Protein AF-A0A353SYW2-F1 (afdb_monomer_lite)

Radius of gyration: 18.22 Å; chains: 1; bounding box: 45×46×51 Å

Secondary structure (DSSP, 8-state):
--HHHHHHHTTSHHHHHHHHHS-PPPHHHHHHHHHHHHHHHHT---EEEEE--TTSSHHHHHHHHHHHHHHHTTTS-EEEEEEESSHHHHHHHHHHHHHHHHH-TTTTTTEEEETTEEEETTEEEEEEETT---TT-PPP-SSEEEE-SGGGS-HHHHHHHHGGGGG-TT-EEEEEE----TTSHHHHHHHHHHHHHHHH----EEE--HHHHHHH-HHHHHHHHHHHHHH-TT-HHHHHHHH-----HHHHTT-

Foldseek 3Di:
DDPVVVVVLLVDLQSQCCQFQVDGDDPLLRVVLVLLVVLLVVLQLAEFEEAAFPPLCNLVSVLSSLLSLQLVCLVDQAEEEEEEQAPVRLVVSQVSNLVSQCNTPSRNVAWDDDDQWIHRRNYIYGYHYQVDDPPDDDDDHGREYEYEQQQNHQPVSCCVRCVVCVVRSSYYYYYYHWAEACNTRSNVVQVVQVVVCVVPVRHRYSHDFLVRSCVRDVVSVVVLVVVCVVQNCPQNCNCGRGGSHHDHPVSRVVD

pLDDT: mean 91.85, std 10.99, range [45.41, 98.75]

Structure (mmCIF, N/CA/C/O backbone):
data_AF-A0A353SYW2-F1
#
_entry.id   AF-A0A353SYW2-F1
#
loop_
_atom_site.group_PDB
_atom_site.id
_atom_site.type_symbol
_atom_site.label_atom_id
_atom_site.label_alt_id
_atom_site.label_comp_id
_atom_site.label_asym_id
_atom_site.label_entity_id
_atom_site.label_seq_id
_atom_site.pdbx_PDB_ins_code
_atom_site.Cartn_x
_atom_site.Cartn_y
_atom_site.Cartn_z
_atom_site.occupancy
_atom_site.B_iso_or_equiv
_atom_site.auth_seq_id
_atom_site.auth_comp_id
_atom_site.auth_asym_id
_atom_site.auth_atom_id
_atom_site.pdbx_PDB_model_num
ATOM 1 N N . MET A 1 1 ? 23.670 -22.951 -5.898 1.00 48.31 1 MET A N 1
ATOM 2 C CA . MET A 1 1 ? 22.222 -22.762 -5.692 1.00 48.31 1 MET A CA 1
ATOM 3 C C . MET A 1 1 ? 21.638 -22.626 -7.083 1.00 48.31 1 MET A C 1
ATOM 5 O O . MET A 1 1 ? 21.974 -21.664 -7.758 1.00 48.31 1 MET A O 1
ATOM 9 N N . ASP A 1 2 ? 20.966 -23.668 -7.566 1.00 45.41 2 ASP A N 1
ATOM 10 C CA . ASP A 1 2 ? 20.693 -23.861 -8.995 1.00 45.41 2 ASP A CA 1
ATOM 11 C C . ASP A 1 2 ? 19.782 -22.774 -9.583 1.00 45.41 2 ASP A C 1
ATOM 13 O O . ASP A 1 2 ? 18.770 -22.412 -8.978 1.00 45.41 2 ASP A O 1
ATOM 17 N N . ASP A 1 3 ? 20.093 -22.318 -10.803 1.00 51.50 3 ASP A N 1
ATOM 18 C CA . ASP A 1 3 ? 19.303 -21.343 -11.580 1.00 51.50 3 ASP A CA 1
ATOM 19 C C . ASP A 1 3 ? 17.821 -21.743 -11.721 1.00 51.50 3 ASP A C 1
ATOM 21 O O . ASP A 1 3 ? 16.932 -20.894 -11.822 1.00 51.50 3 ASP A O 1
ATOM 25 N N . LEU A 1 4 ? 17.524 -23.046 -11.664 1.00 49.66 4 LEU A N 1
ATOM 26 C CA . LEU A 1 4 ? 16.159 -23.569 -11.690 1.00 49.66 4 LEU A CA 1
ATOM 27 C C . LEU A 1 4 ? 15.369 -23.239 -10.410 1.00 49.66 4 LEU A C 1
ATOM 29 O O . LEU A 1 4 ? 14.163 -22.999 -10.492 1.00 49.66 4 LEU A O 1
ATOM 33 N N . CYS A 1 5 ? 16.030 -23.209 -9.248 1.00 50.66 5 CYS A N 1
ATOM 34 C CA . CYS A 1 5 ? 15.416 -22.889 -7.956 1.00 50.66 5 CYS A CA 1
ATOM 35 C C . CYS A 1 5 ? 15.090 -21.389 -7.881 1.00 50.66 5 CYS A C 1
ATOM 37 O O . CYS A 1 5 ? 13.938 -21.018 -7.658 1.00 50.66 5 CYS A O 1
ATOM 39 N N . LEU A 1 6 ? 16.058 -20.546 -8.269 1.00 56.03 6 LEU A N 1
ATOM 40 C CA . LEU A 1 6 ? 15.887 -19.093 -8.415 1.00 56.03 6 LEU A CA 1
ATOM 41 C C . LEU A 1 6 ? 14.708 -18.740 -9.347 1.00 56.03 6 LEU A C 1
ATOM 43 O O . LEU A 1 6 ? 13.980 -17.777 -9.104 1.00 56.03 6 LEU A O 1
ATOM 47 N N . SER A 1 7 ? 14.472 -19.543 -10.396 1.00 62.66 7 SER A N 1
ATOM 48 C CA . SER A 1 7 ? 13.377 -19.329 -11.356 1.00 62.66 7 SER A CA 1
ATOM 49 C C . SER A 1 7 ? 11.970 -19.634 -10.821 1.00 62.66 7 SER A C 1
ATOM 51 O O . SER A 1 7 ? 10.993 -19.104 -11.359 1.00 62.66 7 SER A O 1
ATOM 53 N N . LYS A 1 8 ? 11.838 -20.488 -9.796 1.00 64.88 8 LYS A N 1
ATOM 54 C CA . LYS A 1 8 ? 10.546 -20.810 -9.168 1.00 64.88 8 LYS A CA 1
ATOM 55 C C . LYS A 1 8 ? 10.220 -19.825 -8.056 1.00 64.88 8 LYS A C 1
ATOM 57 O O . LYS A 1 8 ? 9.091 -19.344 -8.000 1.00 64.88 8 LYS A O 1
ATOM 62 N N . SER A 1 9 ? 11.203 -19.472 -7.239 1.00 68.19 9 SER A N 1
ATOM 63 C CA . SER A 1 9 ? 11.002 -18.608 -6.077 1.00 68.19 9 SER A CA 1
ATOM 64 C C . SER A 1 9 ? 10.634 -17.179 -6.458 1.00 68.19 9 SER A C 1
ATOM 66 O O . SER A 1 9 ? 9.709 -16.617 -5.875 1.00 68.19 9 SER A O 1
ATOM 68 N N . ILE A 1 10 ? 11.218 -16.649 -7.541 1.00 81.31 10 ILE A N 1
ATOM 69 C CA . ILE A 1 10 ? 10.832 -15.348 -8.113 1.00 81.31 10 ILE A CA 1
ATOM 70 C C . ILE A 1 10 ? 9.381 -15.315 -8.620 1.00 81.31 10 ILE A C 1
ATOM 72 O O . ILE A 1 10 ? 8.810 -14.243 -8.775 1.00 81.31 10 ILE A O 1
ATOM 76 N N . ARG A 1 11 ? 8.757 -16.468 -8.911 1.00 84.06 11 ARG A N 1
ATOM 77 C CA . ARG A 1 11 ? 7.368 -16.509 -9.402 1.00 84.06 11 ARG A CA 1
ATOM 78 C C . ARG A 1 11 ? 6.343 -16.381 -8.288 1.00 84.06 11 ARG A C 1
ATOM 80 O O . ARG A 1 11 ? 5.208 -16.032 -8.585 1.00 84.06 11 ARG A O 1
ATOM 87 N N . SER A 1 12 ? 6.720 -16.630 -7.039 1.00 92.88 12 SER A N 1
ATOM 88 C CA . SER A 1 12 ? 5.862 -16.382 -5.880 1.00 92.88 12 SER A CA 1
ATOM 89 C C . SER A 1 12 ? 6.260 -15.081 -5.198 1.00 92.88 12 SER A C 1
ATOM 91 O O . SER A 1 12 ? 7.447 -14.788 -5.081 1.00 92.88 12 SER A O 1
ATOM 93 N N . PHE A 1 13 ? 5.282 -14.320 -4.715 1.00 96.00 13 PHE A N 1
ATOM 94 C CA . PHE A 1 13 ? 5.562 -13.100 -3.962 1.00 96.00 13 PHE A CA 1
ATOM 95 C C . PHE A 1 13 ? 6.345 -13.384 -2.675 1.00 96.00 13 PHE A C 1
ATOM 97 O O . PHE A 1 13 ? 7.379 -12.769 -2.444 1.00 96.00 13 PHE A O 1
ATOM 104 N N . SER A 1 14 ? 5.914 -14.373 -1.887 1.00 95.06 14 SER A N 1
ATOM 105 C CA . SER A 1 14 ? 6.605 -14.777 -0.657 1.00 95.06 14 SER A CA 1
ATOM 106 C C . SER A 1 14 ? 8.042 -15.230 -0.922 1.00 95.06 14 SER A C 1
ATOM 108 O O . SER A 1 14 ? 8.957 -14.727 -0.282 1.00 95.06 14 SER A O 1
ATOM 110 N N . GLY A 1 15 ? 8.268 -16.096 -1.917 1.00 94.12 15 GLY A N 1
ATOM 111 C CA . GLY A 1 15 ? 9.616 -16.541 -2.288 1.00 94.12 15 GLY A CA 1
ATOM 112 C C . GLY A 1 15 ? 10.512 -15.403 -2.785 1.00 94.12 15 GLY A C 1
ATOM 113 O O . GLY A 1 15 ? 11.692 -15.363 -2.447 1.00 94.12 15 GLY A O 1
ATOM 114 N N . PHE A 1 16 ? 9.962 -14.434 -3.527 1.00 95.56 16 PHE A N 1
ATOM 115 C CA . PHE A 1 16 ? 10.708 -13.242 -3.938 1.00 95.56 16 PHE A CA 1
ATOM 116 C C . PHE A 1 16 ? 11.174 -12.399 -2.747 1.00 95.56 16 PHE A C 1
ATOM 118 O O . PHE A 1 16 ? 12.274 -11.851 -2.797 1.00 95.56 16 PHE A O 1
ATOM 125 N N . VAL A 1 17 ? 10.355 -12.272 -1.701 1.00 96.00 17 VAL A N 1
ATOM 126 C CA . VAL A 1 17 ? 10.701 -11.485 -0.510 1.00 96.00 17 VAL A CA 1
ATOM 127 C C . VAL A 1 17 ? 11.668 -12.258 0.391 1.00 96.00 17 VAL A C 1
ATOM 129 O O . VAL A 1 17 ? 12.740 -11.738 0.704 1.00 96.00 17 VAL A O 1
ATOM 132 N N . ALA A 1 18 ? 11.360 -13.519 0.701 1.00 94.81 18 ALA A N 1
ATOM 133 C CA . ALA A 1 18 ? 12.170 -14.372 1.570 1.00 94.81 18 ALA A CA 1
ATOM 134 C C . ALA A 1 18 ? 13.572 -14.618 1.005 1.00 94.81 18 ALA A C 1
ATOM 136 O O . ALA A 1 18 ? 14.569 -14.332 1.661 1.00 94.81 18 ALA A O 1
ATOM 137 N N . GLU A 1 19 ? 13.686 -15.073 -0.243 1.00 92.56 19 GLU A N 1
ATOM 138 C CA . GLU A 1 19 ? 14.999 -15.344 -0.843 1.00 92.56 19 GLU A CA 1
ATOM 139 C C . GLU A 1 19 ? 15.689 -14.079 -1.350 1.00 92.56 19 GLU A C 1
ATOM 141 O O . GLU A 1 19 ? 16.916 -14.012 -1.415 1.00 92.56 19 GLU A O 1
ATOM 146 N N . GLY A 1 20 ? 14.896 -13.079 -1.738 1.00 91.69 20 GLY A N 1
ATOM 147 C CA . GLY A 1 20 ? 15.398 -11.824 -2.270 1.00 91.69 20 GLY A CA 1
ATOM 148 C C . GLY A 1 20 ? 16.036 -10.961 -1.195 1.00 91.69 20 GLY A C 1
ATOM 149 O O . GLY A 1 20 ? 17.172 -10.522 -1.361 1.00 91.69 20 GLY A O 1
ATOM 150 N N . CYS A 1 21 ? 15.290 -10.719 -0.117 1.00 91.38 21 CYS A N 1
ATOM 151 C CA . CYS A 1 21 ? 15.629 -9.784 0.953 1.00 91.38 21 CYS A CA 1
ATOM 152 C C . CYS A 1 21 ? 15.997 -10.468 2.279 1.00 91.38 21 CYS A C 1
ATOM 154 O O . CYS A 1 21 ? 16.490 -9.782 3.170 1.00 91.38 21 CYS A O 1
ATOM 156 N N . GLY A 1 22 ? 15.772 -11.778 2.432 1.00 91.81 22 GLY A N 1
ATOM 157 C CA . GLY A 1 22 ? 16.002 -12.481 3.700 1.00 91.81 22 GLY A CA 1
ATOM 158 C C . GLY A 1 22 ? 14.954 -12.170 4.771 1.00 91.81 22 GLY A C 1
ATOM 159 O O . GLY A 1 22 ? 15.276 -12.211 5.955 1.00 91.81 22 GLY A O 1
ATOM 160 N N . VAL A 1 23 ? 13.736 -11.800 4.363 1.00 91.94 23 VAL A N 1
ATOM 161 C CA . VAL A 1 23 ? 12.639 -11.405 5.259 1.00 91.94 23 VAL A CA 1
ATOM 162 C C . VAL A 1 23 ? 11.412 -12.254 4.960 1.00 91.94 23 VAL A C 1
ATOM 164 O O . VAL A 1 23 ? 11.032 -12.388 3.800 1.00 91.94 23 VAL A O 1
ATOM 167 N N . ASP A 1 24 ? 10.760 -12.765 5.998 1.00 93.81 24 ASP A N 1
ATOM 168 C CA . ASP A 1 24 ? 9.450 -13.398 5.877 1.00 93.81 24 ASP A CA 1
ATOM 169 C C . ASP A 1 24 ? 8.354 -12.385 6.217 1.00 93.81 24 ASP A C 1
ATOM 171 O O . ASP A 1 24 ? 8.424 -11.682 7.227 1.00 93.81 24 ASP A O 1
ATOM 175 N N . LEU A 1 25 ? 7.352 -12.287 5.344 1.00 95.94 25 LEU A N 1
ATOM 176 C CA . LEU A 1 25 ? 6.160 -11.483 5.600 1.00 95.94 25 LEU A CA 1
ATOM 177 C C . LEU A 1 25 ? 5.169 -12.279 6.446 1.00 95.94 25 LEU A C 1
ATOM 179 O O . LEU A 1 25 ? 5.030 -13.488 6.267 1.00 95.94 25 LEU A O 1
ATOM 183 N N . TYR A 1 26 ? 4.443 -11.572 7.303 1.00 97.25 26 TYR A N 1
ATOM 184 C CA . TYR A 1 26 ? 3.363 -12.138 8.106 1.00 97.25 26 TYR A CA 1
ATOM 185 C C . TYR A 1 26 ? 2.171 -12.554 7.236 1.00 97.25 26 TYR A C 1
ATOM 187 O O . TYR A 1 26 ? 1.941 -11.990 6.158 1.00 97.25 26 TYR A O 1
ATOM 195 N N . ASP A 1 27 ? 1.359 -13.490 7.720 1.00 96.88 27 ASP A N 1
ATOM 196 C CA . ASP A 1 27 ? 0.191 -13.993 6.995 1.00 96.88 27 ASP A CA 1
ATOM 197 C C . ASP A 1 27 ? -0.807 -12.862 6.720 1.00 96.88 27 ASP A C 1
ATOM 199 O O . ASP A 1 27 ? -1.307 -12.723 5.596 1.00 96.88 27 ASP A O 1
ATOM 203 N N . TYR A 1 28 ? -1.016 -11.966 7.695 1.00 97.19 28 TYR A N 1
ATOM 204 C CA . TYR A 1 28 ? -1.855 -10.781 7.500 1.00 97.19 28 TYR A CA 1
ATOM 205 C C . TYR A 1 28 ? -1.341 -9.834 6.398 1.00 97.19 28 TYR A C 1
ATOM 207 O O . TYR A 1 28 ? -2.132 -9.071 5.844 1.00 97.19 28 TYR A O 1
ATOM 215 N N . GLN A 1 29 ? -0.045 -9.862 6.056 1.00 97.94 29 GLN A N 1
ATOM 216 C CA . GLN A 1 29 ? 0.520 -9.095 4.937 1.00 97.94 29 GLN A CA 1
ATOM 217 C C . GLN A 1 29 ? 0.399 -9.858 3.614 1.00 97.94 29 GLN A C 1
ATOM 219 O O . GLN A 1 29 ? 0.118 -9.259 2.575 1.00 97.94 29 GLN A O 1
ATOM 224 N N . LEU A 1 30 ? 0.600 -11.177 3.635 1.00 97.62 30 LEU A N 1
ATOM 225 C CA . LEU A 1 30 ? 0.560 -12.017 2.439 1.00 97.62 30 LEU A CA 1
ATOM 226 C C . LEU A 1 30 ? -0.842 -12.101 1.831 1.00 97.62 30 LEU A C 1
ATOM 228 O O . LEU A 1 30 ? -0.972 -12.029 0.607 1.00 97.62 30 LEU A O 1
ATOM 232 N N . LEU A 1 31 ? -1.882 -12.213 2.660 1.00 97.00 31 LEU A N 1
ATOM 233 C CA . LEU A 1 31 ? -3.275 -12.320 2.211 1.00 97.00 31 LEU A CA 1
ATOM 234 C C . LEU A 1 31 ? -3.707 -11.170 1.275 1.00 97.00 31 LEU A C 1
ATOM 236 O O . LEU A 1 31 ? -4.083 -11.448 0.130 1.00 97.00 31 LEU A O 1
ATOM 240 N N . PRO A 1 32 ? -3.623 -9.884 1.676 1.00 98.00 32 PRO A N 1
ATOM 241 C CA . PRO A 1 32 ? -3.955 -8.784 0.776 1.00 98.00 32 PRO A CA 1
ATOM 242 C C . PRO A 1 32 ? -3.018 -8.694 -0.428 1.00 98.00 32 PRO A C 1
ATOM 244 O O . PRO A 1 32 ? -3.470 -8.377 -1.529 1.00 98.00 32 PRO A O 1
ATOM 247 N N . ALA A 1 33 ? -1.725 -8.988 -0.253 1.00 98.25 33 ALA A N 1
ATOM 248 C CA . ALA A 1 33 ? -0.764 -8.950 -1.351 1.00 98.25 33 ALA A CA 1
ATOM 249 C C . ALA A 1 33 ? -1.169 -9.903 -2.480 1.00 98.25 33 ALA A C 1
ATOM 251 O O . ALA A 1 33 ? -1.177 -9.519 -3.648 1.00 98.25 33 ALA A O 1
ATOM 252 N N . GLN A 1 34 ? -1.557 -11.133 -2.134 1.00 97.81 34 GLN A N 1
ATOM 253 C CA . GLN A 1 34 ? -2.005 -12.137 -3.096 1.00 97.81 34 GLN A CA 1
ATOM 254 C C . GLN A 1 34 ? -3.267 -11.688 -3.840 1.00 97.81 34 GLN A C 1
ATOM 256 O O . GLN A 1 34 ? -3.315 -11.806 -5.065 1.00 97.81 34 GLN A O 1
ATOM 261 N N . ALA A 1 35 ? -4.249 -11.115 -3.137 1.00 98.25 35 ALA A N 1
ATOM 262 C CA . ALA A 1 35 ? -5.472 -10.601 -3.755 1.00 98.25 35 ALA A CA 1
ATOM 263 C C . ALA A 1 35 ? -5.186 -9.462 -4.754 1.00 98.25 35 ALA A C 1
ATOM 265 O O . ALA A 1 35 ? -5.684 -9.472 -5.885 1.00 98.25 35 ALA A O 1
ATOM 266 N N . VAL A 1 36 ? -4.318 -8.516 -4.378 1.00 98.62 36 VAL A N 1
ATOM 267 C CA . VAL A 1 36 ? -3.901 -7.411 -5.255 1.00 98.62 36 VAL A CA 1
ATOM 268 C C . VAL A 1 36 ? -3.147 -7.936 -6.476 1.00 98.62 36 VAL A C 1
ATOM 270 O O . VAL A 1 36 ? -3.460 -7.550 -7.605 1.00 98.62 36 VAL A O 1
ATOM 273 N N . LEU A 1 37 ? -2.176 -8.831 -6.276 1.00 98.31 37 LEU A N 1
ATOM 274 C CA . LEU A 1 37 ? -1.383 -9.419 -7.358 1.00 98.31 37 LEU A CA 1
ATOM 275 C C . LEU A 1 37 ? -2.249 -10.187 -8.352 1.00 98.31 37 LEU A C 1
ATOM 277 O O . LEU A 1 37 ? -2.043 -10.060 -9.559 1.00 98.31 37 LEU A O 1
ATOM 281 N N . GLU A 1 38 ? -3.233 -10.937 -7.865 1.00 97.75 38 GLU A N 1
ATOM 282 C CA . GLU A 1 38 ? -4.166 -11.664 -8.717 1.00 97.75 38 GLU A CA 1
ATOM 283 C C . GLU A 1 38 ? -5.017 -10.705 -9.560 1.00 97.75 38 GLU A C 1
ATOM 285 O O . GLU A 1 38 ? -5.095 -10.864 -10.781 1.00 97.75 38 GLU A O 1
ATOM 290 N N . SER A 1 39 ? -5.554 -9.638 -8.957 1.00 98.38 39 SER A N 1
ATOM 291 C CA . SER A 1 39 ? -6.295 -8.603 -9.692 1.00 98.38 39 SER A CA 1
ATOM 292 C C . SER A 1 39 ? -5.437 -7.898 -10.737 1.00 98.38 39 SER A C 1
ATOM 294 O O . SER A 1 39 ? -5.901 -7.655 -11.853 1.00 98.38 39 SER A O 1
ATOM 296 N N . VAL A 1 40 ? -4.174 -7.590 -10.420 1.00 97.62 40 VAL A N 1
ATOM 297 C CA . VAL A 1 40 ? -3.220 -7.018 -11.385 1.00 97.62 40 VAL A CA 1
ATOM 298 C C . VAL A 1 40 ? -2.955 -7.997 -12.532 1.00 97.62 40 VAL A C 1
ATOM 300 O O . VAL A 1 40 ? -3.028 -7.612 -13.701 1.00 97.62 40 VAL A O 1
ATOM 303 N N . ARG A 1 41 ? -2.692 -9.271 -12.221 1.00 95.75 41 ARG A N 1
ATOM 304 C CA . ARG A 1 41 ? -2.395 -10.322 -13.205 1.00 95.75 41 ARG A CA 1
ATOM 305 C C . ARG A 1 41 ? -3.565 -10.568 -14.155 1.00 95.75 41 ARG A C 1
ATOM 307 O O . ARG A 1 41 ? -3.351 -10.740 -15.355 1.00 95.75 41 ARG A O 1
ATOM 314 N N . LEU A 1 42 ? -4.785 -10.585 -13.623 1.00 96.69 42 LEU A N 1
ATOM 315 C CA . LEU A 1 42 ? -6.017 -10.811 -14.377 1.00 96.69 42 LEU A CA 1
ATOM 316 C C . LEU A 1 42 ? -6.607 -9.526 -14.982 1.00 96.69 42 LEU A C 1
ATOM 318 O O . LEU A 1 42 ? -7.527 -9.599 -15.797 1.00 96.69 42 LEU A O 1
ATOM 322 N N . GLY A 1 43 ? -6.081 -8.351 -14.624 1.00 96.19 43 GLY A N 1
ATOM 323 C CA . GLY A 1 43 ? -6.580 -7.056 -15.085 1.00 96.19 43 GLY A CA 1
ATOM 324 C C . GLY A 1 43 ? -8.027 -6.792 -14.664 1.00 96.19 43 GLY A C 1
ATOM 325 O O . GLY A 1 43 ? -8.807 -6.286 -15.474 1.00 96.19 43 GLY A O 1
ATOM 326 N N . GLN A 1 44 ? -8.389 -7.173 -13.435 1.00 96.56 44 GLN A N 1
ATOM 327 C CA . GLN A 1 44 ? -9.763 -7.086 -12.922 1.00 96.56 44 GLN A CA 1
ATOM 328 C C . GLN A 1 44 ? -10.175 -5.658 -12.552 1.00 96.56 44 GLN A C 1
ATOM 330 O O . GLN A 1 44 ? -11.365 -5.365 -12.520 1.00 96.56 44 GLN A O 1
ATOM 335 N N . GLY A 1 45 ? -9.212 -4.768 -12.289 1.00 96.62 45 GLY A N 1
ATOM 336 C CA . GLY A 1 45 ? -9.499 -3.373 -11.952 1.00 96.62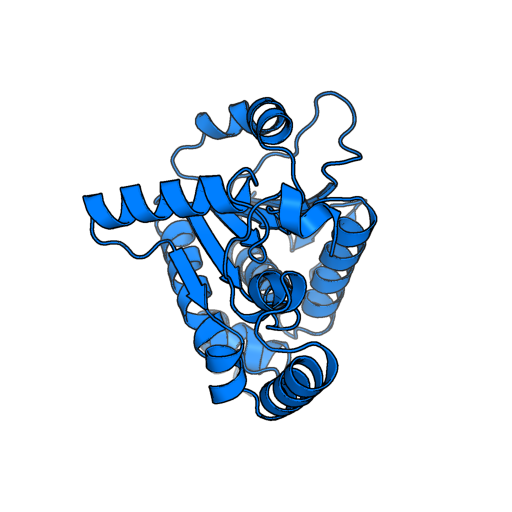 45 GLY A CA 1
ATOM 337 C C . GLY A 1 45 ? -10.191 -3.170 -10.605 1.00 96.62 45 GLY A C 1
ATOM 338 O O . GLY A 1 45 ? -10.887 -2.171 -10.424 1.00 96.62 45 GLY A O 1
ATOM 339 N N . LEU A 1 46 ? -10.020 -4.117 -9.677 1.00 97.81 46 LEU A N 1
ATOM 340 C CA . LEU A 1 46 ? -10.615 -4.049 -8.346 1.00 97.81 46 LEU A CA 1
ATOM 341 C C . LEU A 1 46 ? -9.935 -2.977 -7.489 1.00 97.81 46 LEU A C 1
ATOM 343 O O . LEU A 1 46 ? -8.750 -2.679 -7.659 1.00 97.81 46 LEU A O 1
ATOM 347 N N . THR A 1 47 ? -10.691 -2.430 -6.542 1.00 98.19 47 THR A N 1
ATOM 348 C CA . THR A 1 47 ? -10.171 -1.554 -5.490 1.00 98.19 47 THR A CA 1
ATOM 349 C C . THR A 1 47 ? -10.093 -2.342 -4.190 1.00 98.19 47 THR A C 1
ATOM 351 O O . THR A 1 47 ? -11.107 -2.848 -3.717 1.00 98.19 47 THR A O 1
ATOM 354 N N . PHE A 1 48 ? -8.895 -2.429 -3.622 1.00 98.75 48 PHE A N 1
ATOM 355 C CA . PHE A 1 48 ? -8.624 -3.044 -2.327 1.00 98.75 48 PHE A CA 1
ATOM 356 C C . PHE A 1 48 ? -8.340 -1.974 -1.278 1.00 98.75 48 PHE A C 1
ATOM 358 O O . PHE A 1 48 ? -7.794 -0.916 -1.601 1.00 98.75 48 PHE A O 1
ATOM 365 N N . VAL A 1 49 ? -8.672 -2.265 -0.023 1.00 98.75 49 VAL A N 1
ATOM 366 C CA . VAL A 1 49 ? -8.452 -1.370 1.113 1.00 98.75 49 VAL A CA 1
ATOM 367 C C . VAL A 1 49 ? -7.726 -2.107 2.230 1.00 98.75 49 VAL A C 1
ATOM 369 O O . VAL A 1 49 ? -8.234 -3.107 2.737 1.00 98.75 49 VAL A O 1
ATOM 372 N N . LEU A 1 50 ? -6.563 -1.595 2.637 1.00 98.50 50 LEU A N 1
ATOM 373 C CA . LEU A 1 50 ? -5.835 -2.040 3.824 1.00 98.50 50 LEU A CA 1
ATOM 374 C C . LEU A 1 50 ? -6.051 -1.028 4.945 1.00 98.50 50 LEU A C 1
ATOM 376 O O . LEU A 1 50 ? -5.492 0.070 4.916 1.00 98.50 50 LEU A O 1
ATOM 380 N N . ASN A 1 51 ? -6.852 -1.411 5.936 1.00 98.06 51 ASN A N 1
ATOM 381 C CA . ASN A 1 51 ? -6.995 -0.661 7.179 1.00 98.06 51 ASN A CA 1
ATOM 382 C C . ASN A 1 51 ? -6.190 -1.366 8.271 1.00 98.06 51 ASN A C 1
ATOM 384 O O . ASN A 1 51 ? -6.674 -2.296 8.925 1.00 98.06 51 ASN A O 1
ATOM 388 N N . PHE A 1 52 ? -4.918 -0.992 8.356 1.00 98.00 52 PHE A N 1
ATOM 389 C CA . PHE A 1 52 ? -3.922 -1.636 9.200 1.00 98.00 52 PHE A CA 1
ATOM 390 C C . PHE A 1 52 ? -3.488 -0.666 10.303 1.00 98.00 52 PHE A C 1
ATOM 392 O O . PHE A 1 52 ? -3.353 0.534 10.042 1.00 98.00 52 PHE A O 1
ATOM 399 N N . PRO A 1 53 ? -3.205 -1.154 11.521 1.00 97.00 53 PRO A N 1
ATOM 400 C CA . PRO A 1 53 ? -2.738 -0.293 12.592 1.00 97.00 53 PRO A CA 1
ATOM 401 C C . PRO A 1 53 ? -1.327 0.227 12.303 1.00 97.00 53 PRO A C 1
ATOM 403 O O . PRO A 1 53 ? -0.575 -0.340 11.498 1.00 97.00 53 PRO A O 1
ATOM 406 N N . ARG A 1 54 ? -0.934 1.304 12.982 1.00 94.62 54 ARG A N 1
ATOM 407 C CA . ARG A 1 54 ? 0.430 1.837 12.886 1.00 94.62 54 ARG A CA 1
ATOM 408 C C . ARG A 1 54 ? 1.451 0.789 13.324 1.00 94.62 54 ARG A C 1
ATOM 410 O O . ARG A 1 54 ? 1.179 -0.042 14.188 1.00 94.62 54 ARG A O 1
ATOM 417 N N . GLN A 1 55 ? 2.639 0.848 12.719 1.00 93.56 55 GLN A N 1
ATOM 418 C CA . GLN A 1 55 ? 3.756 -0.072 12.984 1.00 93.56 55 GLN A CA 1
ATOM 419 C C . GLN A 1 55 ? 3.462 -1.557 12.662 1.00 93.56 55 GLN A C 1
ATOM 421 O O . GLN A 1 55 ? 4.190 -2.441 13.092 1.00 93.56 55 GLN A O 1
ATOM 426 N N . SER A 1 56 ? 2.430 -1.844 11.861 1.00 95.94 56 SER A N 1
ATOM 427 C CA . SER A 1 56 ? 2.086 -3.199 11.387 1.00 95.94 56 SER A CA 1
ATOM 428 C C . SER A 1 56 ? 2.920 -3.690 10.197 1.00 95.94 56 SER A C 1
ATOM 430 O O . SER A 1 56 ? 2.675 -4.771 9.671 1.00 95.94 56 SER A O 1
ATOM 432 N N . GLY A 1 57 ? 3.858 -2.887 9.689 1.00 95.25 57 GLY A N 1
ATOM 433 C CA . GLY A 1 57 ? 4.599 -3.221 8.467 1.00 95.25 57 GLY A CA 1
ATOM 434 C C . GLY A 1 57 ? 3.795 -3.064 7.166 1.00 95.25 57 GLY A C 1
ATOM 435 O O . GLY A 1 57 ? 4.208 -3.597 6.141 1.00 95.25 57 GLY A O 1
ATOM 436 N N . LYS A 1 58 ? 2.667 -2.333 7.170 1.00 96.38 58 LYS A N 1
ATOM 437 C CA . LYS A 1 58 ? 1.891 -1.967 5.960 1.00 96.38 58 LYS A CA 1
ATOM 438 C C . LYS A 1 58 ? 2.786 -1.407 4.847 1.00 96.38 58 LYS A C 1
ATOM 440 O O . LYS A 1 58 ? 2.759 -1.865 3.713 1.00 96.38 58 LYS A O 1
ATOM 445 N N . ASP A 1 59 ? 3.613 -0.442 5.206 1.00 96.06 59 ASP A N 1
ATOM 446 C CA . ASP A 1 59 ? 4.532 0.237 4.302 1.00 96.06 59 ASP A CA 1
ATOM 447 C C . ASP A 1 59 ? 5.643 -0.674 3.748 1.00 96.06 59 ASP A C 1
ATOM 449 O O . ASP A 1 59 ? 6.066 -0.530 2.603 1.00 96.06 59 ASP A O 1
ATOM 453 N N . GLU A 1 60 ? 6.113 -1.620 4.562 1.00 96.69 60 GLU A N 1
ATOM 454 C CA . GLU A 1 60 ? 7.104 -2.617 4.146 1.00 96.69 60 GLU A CA 1
ATOM 455 C C . GLU A 1 60 ? 6.498 -3.577 3.117 1.00 96.69 60 GLU A C 1
ATOM 457 O O . GLU A 1 60 ? 7.103 -3.870 2.084 1.00 96.69 60 GLU A O 1
ATOM 462 N N . LEU A 1 61 ? 5.250 -3.993 3.354 1.00 98.00 61 LEU A N 1
ATOM 463 C CA . LEU A 1 61 ? 4.468 -4.755 2.390 1.00 98.00 61 LEU A CA 1
ATOM 464 C C . LEU A 1 61 ? 4.326 -3.996 1.058 1.00 98.00 61 LEU A C 1
ATOM 466 O O . LEU A 1 61 ? 4.521 -4.604 0.005 1.00 98.00 61 LEU A O 1
ATOM 470 N N . LEU A 1 62 ? 4.020 -2.692 1.082 1.00 98.31 62 LEU A N 1
ATOM 471 C CA . LEU A 1 62 ? 3.902 -1.881 -0.138 1.00 98.31 62 LEU A CA 1
ATOM 472 C C . LEU A 1 62 ? 5.210 -1.862 -0.938 1.00 98.31 62 LEU A C 1
ATOM 474 O O . LEU A 1 62 ? 5.190 -2.179 -2.129 1.00 98.31 62 LEU A O 1
ATOM 478 N N . ALA A 1 63 ? 6.343 -1.602 -0.279 1.00 98.19 63 ALA A N 1
ATOM 479 C CA . ALA A 1 63 ? 7.650 -1.575 -0.932 1.00 98.19 63 ALA A CA 1
ATOM 480 C C . ALA A 1 63 ? 8.004 -2.925 -1.583 1.00 98.19 63 ALA A C 1
ATOM 482 O O . ALA A 1 63 ? 8.466 -2.972 -2.728 1.00 98.19 63 ALA A O 1
ATOM 483 N N . HIS A 1 64 ? 7.738 -4.041 -0.898 1.00 98.25 64 HIS A N 1
ATOM 484 C CA . HIS A 1 64 ? 7.941 -5.373 -1.470 1.00 98.25 64 HIS A CA 1
ATOM 485 C C . HIS A 1 64 ? 6.995 -5.667 -2.635 1.00 98.25 64 HIS A C 1
ATOM 487 O O . HIS A 1 64 ? 7.433 -6.206 -3.654 1.00 98.25 64 HIS A O 1
ATOM 493 N N . LEU A 1 65 ? 5.716 -5.305 -2.512 1.00 98.50 65 LEU A N 1
ATOM 494 C CA . LEU A 1 65 ? 4.714 -5.494 -3.559 1.00 98.50 65 LEU A CA 1
ATOM 495 C C . LEU A 1 65 ? 5.094 -4.732 -4.835 1.00 98.50 65 LEU A C 1
ATOM 497 O O . LEU A 1 65 ? 5.039 -5.291 -5.934 1.00 98.50 65 LEU A O 1
ATOM 501 N N . GLN A 1 66 ? 5.535 -3.482 -4.689 1.00 98.56 66 GLN A N 1
ATOM 502 C CA . GLN A 1 66 ? 6.045 -2.662 -5.784 1.00 98.56 66 GLN A CA 1
ATOM 503 C C . GLN A 1 66 ? 7.285 -3.295 -6.416 1.00 98.56 66 GLN A C 1
ATOM 505 O O . GLN A 1 66 ? 7.295 -3.522 -7.625 1.00 98.56 66 GLN A O 1
ATOM 510 N N . ALA A 1 67 ? 8.300 -3.644 -5.618 1.00 98.06 67 ALA A N 1
ATOM 511 C CA . ALA A 1 67 ? 9.527 -4.270 -6.110 1.00 98.06 67 ALA A CA 1
ATOM 512 C C . ALA A 1 67 ? 9.246 -5.561 -6.896 1.00 98.06 67 ALA A C 1
ATOM 514 O O . ALA A 1 67 ? 9.802 -5.770 -7.979 1.00 98.06 67 ALA A O 1
ATOM 515 N N . TYR A 1 68 ? 8.338 -6.397 -6.388 1.00 98.06 68 TYR A N 1
ATOM 516 C CA . TYR A 1 68 ? 7.916 -7.626 -7.049 1.00 98.06 68 TYR A CA 1
ATOM 517 C C . TYR A 1 68 ? 7.218 -7.344 -8.383 1.00 98.06 68 TYR A C 1
ATOM 519 O O . TYR A 1 68 ? 7.629 -7.867 -9.418 1.00 98.06 68 TYR A O 1
ATOM 527 N N . LEU A 1 69 ? 6.202 -6.477 -8.397 1.00 97.88 69 LEU A N 1
ATOM 528 C CA . LEU A 1 69 ? 5.477 -6.121 -9.620 1.00 97.88 69 LEU A CA 1
ATOM 529 C C . LEU A 1 69 ? 6.393 -5.502 -10.678 1.00 97.88 69 LEU A C 1
ATOM 531 O O . LEU A 1 69 ? 6.287 -5.857 -11.856 1.00 97.88 69 LEU A O 1
ATOM 535 N N . MET A 1 70 ? 7.312 -4.628 -10.257 1.00 97.56 70 MET A N 1
ATOM 536 C CA . MET A 1 70 ? 8.324 -4.038 -11.130 1.00 97.56 70 MET A CA 1
ATOM 537 C C . MET A 1 70 ? 9.209 -5.110 -11.743 1.00 97.56 70 MET A C 1
ATOM 539 O O . MET A 1 70 ? 9.408 -5.120 -12.956 1.00 97.56 70 MET A O 1
ATOM 543 N N . ARG A 1 71 ? 9.699 -6.050 -10.929 1.00 96.00 71 ARG A N 1
ATOM 544 C CA . ARG A 1 71 ? 10.545 -7.140 -11.408 1.00 96.00 71 ARG A CA 1
ATOM 545 C C . ARG A 1 71 ? 9.807 -8.075 -12.366 1.00 96.00 71 ARG A C 1
ATOM 547 O O . ARG A 1 71 ? 10.407 -8.522 -13.338 1.00 96.00 71 ARG A O 1
ATOM 554 N N . MET A 1 72 ? 8.535 -8.366 -12.105 1.00 95.31 72 MET A N 1
ATOM 555 C CA . MET A 1 72 ? 7.721 -9.278 -12.917 1.00 95.31 72 MET A CA 1
ATOM 556 C C . MET A 1 72 ? 7.171 -8.639 -14.199 1.00 95.31 72 MET A C 1
ATOM 558 O O . MET A 1 72 ? 6.728 -9.360 -15.092 1.00 95.31 72 MET A O 1
ATOM 562 N N . SER A 1 73 ? 7.202 -7.307 -14.297 1.00 94.94 73 SER A N 1
ATOM 563 C CA . SER A 1 73 ? 6.664 -6.542 -15.432 1.00 94.94 73 SER A CA 1
ATOM 564 C C . SER A 1 73 ? 7.727 -5.731 -16.179 1.00 94.94 73 SER A C 1
ATOM 566 O O . SER A 1 73 ? 7.379 -4.880 -16.997 1.00 94.94 73 SER A O 1
ATOM 568 N N . ASN A 1 74 ? 9.014 -5.960 -15.899 1.00 93.81 74 ASN A N 1
ATOM 569 C CA . ASN A 1 74 ? 10.133 -5.149 -16.391 1.00 93.81 74 ASN A CA 1
ATOM 570 C C . ASN A 1 74 ? 10.322 -5.195 -17.923 1.00 93.81 74 ASN A C 1
ATOM 572 O O . ASN A 1 74 ? 10.957 -4.312 -18.499 1.00 93.81 74 ASN A O 1
ATOM 576 N N . ASP A 1 75 ? 9.752 -6.190 -18.604 1.00 93.50 75 ASP A N 1
ATOM 577 C CA . ASP A 1 75 ? 9.788 -6.351 -20.061 1.00 93.50 75 ASP A CA 1
ATOM 578 C C . ASP A 1 75 ? 8.776 -5.459 -20.811 1.00 93.50 75 ASP A C 1
ATOM 580 O O . ASP A 1 75 ? 8.891 -5.268 -22.033 1.00 93.50 75 ASP A O 1
ATOM 584 N N . LYS A 1 76 ? 7.810 -4.877 -20.087 1.00 92.62 76 LYS A N 1
ATOM 585 C CA . LYS A 1 76 ? 6.693 -4.079 -20.613 1.00 92.62 76 LYS A CA 1
ATOM 586 C C . LYS A 1 76 ? 6.729 -2.661 -20.059 1.00 92.62 76 LYS A C 1
ATOM 588 O O . LYS A 1 76 ? 7.116 -2.440 -18.919 1.00 92.62 76 LYS A O 1
ATOM 593 N N . ASP A 1 77 ? 6.266 -1.703 -20.859 1.00 94.50 77 ASP A N 1
ATOM 594 C CA . ASP A 1 77 ? 6.066 -0.332 -20.385 1.00 94.50 77 ASP A CA 1
ATOM 595 C C . ASP A 1 77 ? 4.857 -0.300 -19.442 1.00 94.50 77 ASP A C 1
ATOM 597 O O . ASP A 1 77 ? 3.698 -0.328 -19.870 1.00 94.50 77 ASP A O 1
ATOM 601 N N . ARG A 1 78 ? 5.145 -0.388 -18.144 1.00 95.38 78 ARG A N 1
ATOM 602 C CA . ARG A 1 78 ? 4.166 -0.494 -17.063 1.00 95.38 78 ARG A CA 1
ATOM 603 C C . ARG A 1 78 ? 4.512 0.497 -15.973 1.00 95.38 78 ARG A C 1
ATOM 605 O O . ARG A 1 78 ? 5.678 0.748 -15.685 1.00 95.38 78 ARG A O 1
ATOM 612 N N . THR A 1 79 ? 3.478 1.054 -15.368 1.00 95.94 79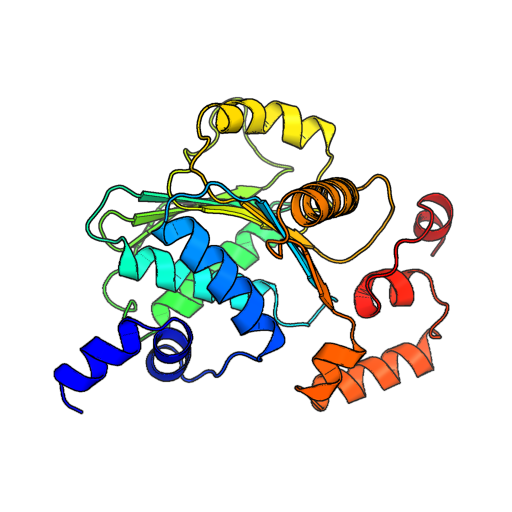 THR A N 1
ATOM 613 C CA . THR A 1 79 ? 3.610 2.129 -14.394 1.00 95.94 79 THR A CA 1
ATOM 614 C C . THR A 1 79 ? 2.770 1.843 -13.162 1.00 95.94 79 THR A C 1
ATOM 616 O O . THR A 1 79 ? 1.570 1.556 -13.257 1.00 95.94 79 THR A O 1
ATOM 619 N N . ILE A 1 80 ? 3.424 1.922 -12.012 1.00 98.00 80 ILE A N 1
ATOM 620 C CA . ILE A 1 80 ? 2.811 2.001 -10.696 1.00 98.00 80 ILE A CA 1
ATOM 621 C C . ILE A 1 80 ? 2.827 3.472 -10.288 1.00 98.00 80 ILE A C 1
ATOM 623 O O . ILE A 1 80 ? 3.833 4.159 -10.468 1.00 98.00 80 ILE A O 1
ATOM 627 N N . LEU A 1 81 ? 1.711 3.954 -9.760 1.00 96.44 81 LEU A N 1
ATOM 628 C CA . LEU A 1 81 ? 1.619 5.278 -9.160 1.00 96.44 81 LEU A CA 1
ATOM 629 C C . LEU A 1 81 ? 1.326 5.109 -7.678 1.00 96.44 81 LEU A C 1
ATOM 631 O O . LEU A 1 81 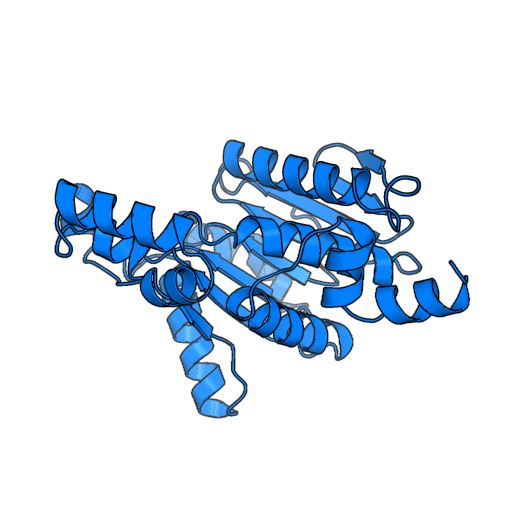? 0.385 4.396 -7.341 1.00 96.44 81 LEU A O 1
ATOM 635 N N . GLU A 1 82 ? 2.089 5.771 -6.819 1.00 96.88 82 GLU A N 1
ATOM 636 C CA . GLU A 1 82 ? 1.791 5.866 -5.395 1.00 96.88 82 GLU A CA 1
ATOM 637 C C . GLU A 1 82 ? 1.610 7.321 -4.977 1.00 96.88 82 GLU A C 1
ATOM 639 O O . GLU A 1 82 ? 2.471 8.161 -5.226 1.00 96.88 82 GLU A O 1
ATOM 644 N N . VAL A 1 83 ? 0.491 7.607 -4.321 1.00 95.44 83 VAL A N 1
ATOM 645 C CA . VAL A 1 83 ? 0.209 8.909 -3.720 1.00 95.44 83 VAL A CA 1
ATOM 646 C C . VAL A 1 83 ? 0.360 8.785 -2.216 1.00 95.44 83 VAL A C 1
ATOM 648 O O . VAL A 1 83 ? -0.237 7.897 -1.613 1.00 95.44 83 VAL A O 1
ATOM 651 N N . ASN A 1 84 ? 1.142 9.680 -1.627 1.00 94.75 84 ASN A N 1
ATOM 652 C CA . ASN A 1 84 ? 1.351 9.785 -0.189 1.00 94.75 84 ASN A CA 1
ATOM 653 C C . ASN A 1 84 ? 0.750 11.096 0.325 1.00 94.75 84 ASN A C 1
ATOM 655 O O . ASN A 1 84 ? 0.629 12.063 -0.425 1.00 94.75 84 ASN A O 1
ATOM 659 N N . SER A 1 85 ? 0.389 11.145 1.605 1.00 92.75 85 SER A N 1
ATOM 660 C CA . SER A 1 85 ? -0.311 12.295 2.193 1.00 92.75 85 SER A CA 1
ATOM 661 C C . SER A 1 85 ? 0.478 13.607 2.148 1.00 92.75 85 SER A C 1
ATOM 663 O O . SER A 1 85 ? -0.118 14.672 2.017 1.00 92.75 85 SER A O 1
ATOM 665 N N . ASN A 1 86 ? 1.809 13.546 2.226 1.00 91.75 86 ASN A N 1
ATOM 666 C CA . ASN A 1 86 ? 2.678 14.718 2.185 1.00 91.75 86 ASN A CA 1
ATOM 667 C C . ASN A 1 86 ? 4.069 14.401 1.606 1.00 91.75 86 ASN A C 1
ATOM 669 O O . ASN A 1 86 ? 4.420 13.234 1.391 1.00 91.75 86 ASN A O 1
ATOM 673 N N . LEU A 1 87 ? 4.877 15.443 1.382 1.00 91.38 87 LEU A N 1
ATOM 674 C CA . LEU A 1 87 ? 6.239 15.327 0.843 1.00 91.38 87 LEU A CA 1
ATOM 675 C C . LEU A 1 87 ? 7.182 14.457 1.689 1.00 91.38 87 LEU A C 1
ATOM 677 O O . LEU A 1 87 ? 8.067 13.802 1.135 1.00 91.38 87 LEU A O 1
ATOM 681 N N . GLU A 1 88 ? 7.015 14.432 3.009 1.00 92.94 88 GLU A N 1
ATOM 682 C CA . GLU A 1 88 ? 7.856 13.618 3.888 1.00 92.94 88 GLU A CA 1
ATOM 683 C C . GLU A 1 88 ? 7.520 12.129 3.746 1.00 92.94 88 GLU A C 1
ATOM 685 O O . GLU A 1 88 ? 8.404 11.325 3.443 1.00 92.94 88 GLU A O 1
ATOM 690 N N . ASN A 1 89 ? 6.237 11.765 3.839 1.00 93.00 89 ASN A N 1
ATOM 691 C CA . ASN A 1 89 ? 5.788 10.379 3.663 1.00 93.00 89 ASN A CA 1
ATOM 692 C C . ASN A 1 89 ? 6.135 9.854 2.263 1.00 93.00 89 ASN A C 1
ATOM 694 O O . ASN A 1 89 ? 6.613 8.730 2.117 1.00 93.00 89 ASN A O 1
ATOM 698 N N . HIS A 1 90 ? 5.997 10.702 1.240 1.00 92.94 90 HIS A N 1
ATOM 699 C CA . HIS A 1 90 ? 6.460 10.425 -0.121 1.00 92.94 90 HIS A CA 1
ATOM 700 C C . HIS A 1 90 ? 7.949 10.055 -0.174 1.00 92.94 90 HIS A C 1
ATOM 702 O O . HIS A 1 90 ? 8.320 9.056 -0.792 1.00 92.94 90 HIS A O 1
ATOM 708 N N . ARG A 1 91 ? 8.821 10.844 0.470 1.00 94.88 91 ARG A N 1
ATOM 709 C CA . ARG A 1 91 ? 10.273 10.593 0.469 1.00 94.88 91 ARG A CA 1
ATOM 710 C C . ARG A 1 91 ? 10.616 9.293 1.181 1.00 94.88 91 ARG A C 1
ATOM 712 O O . ARG A 1 91 ? 11.479 8.560 0.702 1.00 94.88 91 ARG A O 1
ATOM 719 N N . ILE A 1 92 ? 9.931 9.008 2.287 1.00 96.62 92 ILE A N 1
ATOM 720 C CA . ILE A 1 92 ? 10.097 7.769 3.049 1.00 96.62 92 ILE A CA 1
ATOM 721 C C . ILE A 1 92 ? 9.691 6.561 2.199 1.00 96.62 92 ILE A C 1
ATOM 723 O O . ILE A 1 92 ? 10.446 5.592 2.133 1.00 96.62 92 ILE A O 1
ATOM 727 N N . ALA A 1 93 ? 8.544 6.614 1.518 1.00 97.19 93 ALA A N 1
ATOM 728 C CA . ALA A 1 93 ? 8.085 5.532 0.650 1.00 97.19 93 ALA A CA 1
ATOM 729 C C . ALA A 1 93 ? 9.064 5.260 -0.505 1.00 97.19 93 ALA A C 1
ATOM 731 O O . ALA A 1 93 ? 9.453 4.114 -0.744 1.00 97.19 93 ALA A O 1
ATOM 732 N N . LEU A 1 94 ? 9.537 6.326 -1.157 1.00 97.31 94 LEU A N 1
ATOM 733 C CA . LEU A 1 94 ? 10.527 6.248 -2.228 1.00 97.31 94 LEU A CA 1
ATOM 734 C C . LEU A 1 94 ? 11.848 5.631 -1.745 1.00 97.31 94 LEU A C 1
ATOM 736 O O . LEU A 1 94 ? 12.341 4.681 -2.352 1.00 97.31 94 LEU A O 1
ATOM 740 N N . TRP A 1 95 ? 12.395 6.123 -0.629 1.00 97.88 95 TRP A N 1
ATOM 741 C CA . TRP A 1 95 ? 13.607 5.567 -0.020 1.00 97.88 95 TRP A CA 1
ATOM 742 C C . TRP A 1 95 ? 13.434 4.091 0.355 1.00 97.88 95 TRP A C 1
ATOM 744 O O . TRP A 1 95 ? 14.305 3.271 0.066 1.00 97.88 95 TRP A O 1
ATOM 754 N N . ARG A 1 96 ? 12.284 3.719 0.927 1.00 97.62 96 ARG A N 1
ATOM 755 C CA . ARG A 1 96 ? 11.995 2.334 1.313 1.00 97.62 96 ARG A CA 1
ATOM 756 C C . ARG A 1 96 ? 11.996 1.401 0.103 1.00 97.62 96 ARG A C 1
ATOM 758 O O . ARG A 1 96 ? 12.599 0.328 0.163 1.00 97.62 96 ARG A O 1
ATOM 765 N N . LEU A 1 97 ? 11.384 1.810 -1.012 1.00 98.50 97 LEU A N 1
ATOM 766 C CA . LEU A 1 97 ? 11.444 1.040 -2.255 1.00 98.50 97 LEU A CA 1
ATOM 767 C C . LEU A 1 97 ? 12.890 0.898 -2.755 1.00 98.50 97 LEU A C 1
ATOM 769 O O . LEU A 1 97 ? 13.294 -0.203 -3.126 1.00 98.50 97 LEU A O 1
ATOM 773 N N . GLU A 1 98 ? 13.687 1.969 -2.734 1.00 98.19 98 GLU A N 1
ATOM 774 C CA . GLU A 1 98 ? 15.103 1.923 -3.129 1.00 98.19 98 GLU A CA 1
ATOM 775 C C . GLU A 1 98 ? 15.909 0.939 -2.278 1.00 98.19 98 GLU A C 1
ATOM 777 O O . GLU A 1 98 ? 16.683 0.141 -2.816 1.00 98.19 98 GLU A O 1
ATOM 782 N N . GLU A 1 99 ? 15.701 0.933 -0.962 1.00 97.31 99 GLU A N 1
ATOM 783 C CA . GLU A 1 99 ? 16.351 -0.022 -0.069 1.00 97.31 99 GLU A CA 1
ATOM 784 C C . GLU A 1 99 ? 15.949 -1.465 -0.371 1.00 97.31 99 GLU A C 1
ATOM 786 O O . GLU A 1 99 ? 16.812 -2.348 -0.442 1.00 97.31 99 GLU A O 1
ATOM 791 N N . ARG A 1 100 ? 14.652 -1.730 -0.578 1.00 97.50 100 ARG A N 1
ATOM 792 C CA . ARG A 1 100 ? 14.185 -3.079 -0.927 1.00 97.50 100 ARG A CA 1
ATOM 793 C C . ARG A 1 100 ? 14.756 -3.523 -2.265 1.00 97.50 100 ARG A C 1
ATOM 795 O O . ARG A 1 100 ? 15.218 -4.652 -2.386 1.00 97.50 100 ARG A O 1
ATOM 802 N N . LEU A 1 101 ? 14.813 -2.634 -3.253 1.00 97.81 101 LEU A N 1
ATOM 803 C CA . LEU A 1 101 ? 15.398 -2.949 -4.552 1.00 97.81 101 LEU A CA 1
ATOM 804 C C . LEU A 1 101 ? 16.907 -3.196 -4.478 1.00 97.81 101 LEU A C 1
ATOM 806 O O . LEU A 1 101 ? 17.402 -4.078 -5.178 1.00 97.81 101 LEU A O 1
ATOM 810 N N . SER A 1 102 ? 17.621 -2.447 -3.637 1.00 97.31 102 SER A N 1
ATOM 811 C CA . SER A 1 102 ? 19.075 -2.548 -3.445 1.00 97.31 102 SER A CA 1
ATOM 812 C C . SER A 1 102 ? 19.496 -3.778 -2.652 1.00 97.31 102 SER A C 1
ATOM 814 O O . SER A 1 102 ? 20.539 -4.369 -2.932 1.00 97.31 102 SER A O 1
ATOM 816 N N . SER A 1 103 ? 18.697 -4.168 -1.661 1.00 95.06 103 SER A N 1
ATOM 817 C CA . SER A 1 103 ? 18.954 -5.357 -0.846 1.00 95.06 103 SER A CA 1
ATOM 818 C C . SER A 1 103 ? 18.540 -6.643 -1.561 1.00 95.06 103 SER A C 1
ATOM 820 O O . SER A 1 103 ? 19.168 -7.680 -1.355 1.00 95.06 103 SER A O 1
ATOM 822 N N . ASN A 1 104 ? 17.540 -6.582 -2.445 1.00 95.38 104 ASN A N 1
ATOM 823 C CA . ASN A 1 104 ? 16.995 -7.769 -3.084 1.00 95.38 104 ASN A CA 1
ATOM 824 C C . ASN A 1 104 ? 17.908 -8.327 -4.191 1.00 95.38 104 ASN A C 1
ATOM 826 O O . ASN A 1 104 ? 18.197 -7.655 -5.189 1.00 95.38 104 ASN A O 1
ATOM 830 N N . VAL A 1 105 ? 18.327 -9.592 -4.066 1.00 94.25 105 VAL A N 1
ATOM 831 C CA . VAL A 1 105 ? 19.248 -10.230 -5.031 1.00 94.25 105 VAL A CA 1
ATOM 832 C C . VAL A 1 105 ? 18.707 -10.281 -6.465 1.00 94.25 105 VAL A C 1
ATOM 834 O O . VAL A 1 105 ? 19.496 -10.302 -7.412 1.00 94.25 105 VAL A O 1
ATOM 837 N N . PHE A 1 106 ? 17.385 -10.246 -6.645 1.00 93.50 106 PHE A N 1
ATOM 838 C CA . PHE A 1 106 ? 16.736 -10.264 -7.953 1.00 93.50 106 PHE A CA 1
ATOM 839 C C . PHE A 1 106 ? 16.669 -8.880 -8.614 1.00 93.50 106 PHE A C 1
ATOM 841 O O . PHE A 1 106 ? 16.437 -8.805 -9.823 1.00 93.50 106 PHE A O 1
ATOM 848 N N . THR A 1 107 ? 16.869 -7.779 -7.885 1.00 95.19 107 THR A N 1
ATOM 849 C CA . THR A 1 107 ? 16.691 -6.415 -8.427 1.00 95.19 107 THR A CA 1
ATOM 850 C C . THR A 1 107 ? 17.903 -5.503 -8.267 1.00 95.19 107 THR A C 1
ATOM 852 O O . THR A 1 107 ? 18.044 -4.575 -9.062 1.00 95.19 107 THR A O 1
ATOM 855 N N . ARG A 1 108 ? 18.811 -5.782 -7.322 1.00 94.25 108 ARG A N 1
ATOM 856 C CA . ARG A 1 108 ? 19.901 -4.881 -6.890 1.00 94.25 108 ARG A CA 1
ATOM 857 C C . ARG A 1 108 ? 20.824 -4.329 -7.975 1.00 94.25 108 ARG A C 1
ATOM 859 O O . ARG A 1 108 ? 21.451 -3.302 -7.765 1.00 94.25 108 ARG A O 1
ATOM 866 N N . SER A 1 109 ? 20.922 -4.991 -9.126 1.00 92.38 109 SER A N 1
ATOM 867 C CA . SER A 1 109 ? 21.785 -4.583 -10.245 1.00 92.38 109 SER A CA 1
ATOM 868 C C . SER A 1 109 ? 21.032 -4.026 -11.458 1.00 92.38 109 SER A C 1
ATOM 870 O O . SER A 1 109 ? 21.627 -3.879 -12.523 1.00 92.38 109 SER A O 1
ATOM 872 N N . ARG A 1 110 ? 19.720 -3.777 -11.343 1.00 92.88 110 ARG A N 1
ATOM 873 C CA . ARG A 1 110 ? 18.841 -3.481 -12.493 1.00 92.88 110 ARG A CA 1
ATOM 874 C C . ARG A 1 110 ? 17.944 -2.264 -12.317 1.00 92.88 110 ARG A C 1
ATOM 876 O O . ARG A 1 110 ? 17.152 -1.976 -13.213 1.00 92.88 110 ARG A O 1
ATOM 883 N N . TRP A 1 111 ? 18.024 -1.590 -11.176 1.00 97.56 111 TRP A N 1
ATOM 884 C CA . TRP A 1 111 ? 17.162 -0.457 -10.887 1.00 97.56 111 TRP A CA 1
ATOM 885 C C . TRP A 1 111 ? 17.903 0.873 -11.037 1.00 97.56 111 TRP A C 1
ATOM 887 O O . TRP A 1 111 ? 19.121 0.947 -10.878 1.00 97.56 111 TRP A O 1
ATOM 897 N N . ALA A 1 112 ? 17.153 1.919 -11.360 1.00 97.31 112 ALA A N 1
ATOM 898 C CA . ALA A 1 112 ? 17.639 3.290 -11.410 1.00 97.31 112 ALA A CA 1
ATOM 899 C C . ALA A 1 112 ? 16.558 4.251 -10.909 1.00 97.31 112 ALA A C 1
ATOM 901 O O . ALA A 1 112 ? 15.365 3.946 -10.971 1.00 97.31 112 ALA A O 1
ATOM 902 N N . ARG A 1 113 ? 16.980 5.431 -10.451 1.00 97.00 113 ARG A N 1
ATOM 903 C CA . ARG A 1 113 ? 16.096 6.514 -10.013 1.00 97.00 113 ARG A CA 1
ATOM 904 C C . ARG A 1 113 ? 16.233 7.721 -10.935 1.00 97.00 113 ARG A C 1
ATOM 906 O O . ARG A 1 113 ? 17.343 8.110 -11.292 1.00 97.00 113 ARG A O 1
ATOM 913 N N . LEU A 1 114 ? 15.106 8.346 -11.258 1.00 93.56 114 LEU A N 1
ATOM 914 C CA . LEU A 1 114 ? 15.021 9.655 -11.894 1.00 93.56 114 LEU A CA 1
ATOM 915 C C . LEU A 1 114 ? 13.974 10.504 -11.162 1.00 93.56 114 LEU A C 1
ATOM 917 O O . LEU A 1 114 ? 12.774 10.292 -11.329 1.00 93.56 114 LEU A O 1
ATOM 921 N N . GLY A 1 115 ? 14.427 11.466 -10.353 1.00 93.06 115 GLY A N 1
ATOM 922 C CA . GLY A 1 115 ? 13.536 12.291 -9.529 1.00 93.06 115 GLY A CA 1
ATOM 923 C C . GLY A 1 115 ? 12.714 11.431 -8.566 1.00 93.06 115 GLY A C 1
ATOM 924 O O . GLY A 1 115 ? 13.285 10.665 -7.792 1.00 93.06 115 GLY A O 1
ATOM 925 N N . ASP A 1 116 ? 11.389 11.527 -8.659 1.00 93.44 116 ASP A N 1
ATOM 926 C CA . ASP A 1 116 ? 10.428 10.748 -7.862 1.00 93.44 116 ASP A CA 1
ATOM 927 C C . ASP A 1 116 ? 9.973 9.450 -8.547 1.00 93.44 116 ASP A C 1
ATOM 929 O O . ASP A 1 116 ? 8.938 8.876 -8.211 1.00 93.44 116 ASP A O 1
ATOM 933 N N . THR A 1 117 ? 10.716 8.994 -9.559 1.00 95.44 117 THR A N 1
ATOM 934 C CA . THR A 1 117 ? 10.439 7.746 -10.275 1.00 95.44 117 THR A CA 1
ATOM 935 C C . THR A 1 117 ? 11.584 6.758 -10.123 1.00 95.44 117 THR A C 1
ATOM 937 O O . THR A 1 117 ? 12.738 7.078 -10.408 1.00 95.44 117 THR A O 1
ATOM 940 N N . VAL A 1 118 ? 11.248 5.527 -9.749 1.00 97.75 118 VAL A N 1
ATOM 941 C CA . VAL A 1 118 ? 12.155 4.375 -9.726 1.00 97.75 118 VAL A CA 1
ATOM 942 C C . VAL A 1 118 ? 11.798 3.449 -10.879 1.00 97.75 118 VAL A C 1
ATOM 944 O O . VAL A 1 118 ? 10.621 3.235 -11.163 1.00 97.75 118 VAL A O 1
ATOM 947 N N . ALA A 1 119 ? 12.794 2.893 -11.559 1.00 97.50 119 ALA A N 1
ATOM 948 C CA . ALA A 1 119 ? 12.596 2.020 -12.709 1.00 97.50 119 ALA A CA 1
ATOM 949 C C . ALA A 1 119 ? 13.390 0.720 -12.579 1.00 97.50 119 ALA A C 1
ATOM 951 O O . ALA A 1 119 ? 14.528 0.745 -12.121 1.00 97.50 119 ALA A O 1
ATOM 952 N N . ILE A 1 120 ? 12.812 -0.387 -13.052 1.00 97.31 120 ILE A N 1
ATOM 953 C CA . ILE A 1 120 ? 13.532 -1.603 -13.455 1.00 97.31 120 ILE A CA 1
ATOM 954 C C . ILE A 1 120 ? 13.205 -1.832 -14.927 1.00 97.31 120 ILE A C 1
ATOM 956 O O . ILE A 1 120 ? 12.061 -2.144 -15.270 1.00 97.31 120 ILE A O 1
ATOM 960 N N . ASP A 1 121 ? 14.207 -1.684 -15.790 1.00 95.25 121 ASP A N 1
ATOM 961 C CA . ASP A 1 121 ? 14.049 -1.724 -17.245 1.00 95.25 121 ASP A CA 1
ATOM 962 C C . ASP A 1 121 ? 12.875 -0.830 -17.714 1.00 95.25 121 ASP A C 1
ATOM 964 O O . ASP A 1 121 ? 12.973 0.396 -17.652 1.00 95.25 121 ASP A O 1
ATOM 968 N N . LYS A 1 122 ? 11.753 -1.409 -18.170 1.00 95.75 122 LYS A N 1
ATOM 969 C CA . LYS A 1 122 ? 10.586 -0.657 -18.668 1.00 95.75 122 LYS A CA 1
ATOM 970 C C . LYS A 1 122 ? 9.475 -0.448 -17.637 1.00 95.75 122 LYS A C 1
ATOM 972 O O . LYS A 1 122 ? 8.550 0.318 -17.909 1.00 95.75 122 LYS A O 1
ATOM 977 N N . CYS A 1 123 ? 9.547 -1.092 -16.471 1.00 96.94 123 CYS A N 1
ATOM 978 C CA . CYS A 1 123 ? 8.554 -0.898 -15.421 1.00 96.94 123 CYS A CA 1
ATOM 979 C C . CYS A 1 123 ? 8.988 0.217 -14.471 1.00 96.94 123 CYS A C 1
ATOM 981 O O . CYS A 1 123 ? 10.127 0.236 -14.001 1.00 96.94 123 CYS A O 1
ATOM 983 N N . ARG A 1 124 ? 8.071 1.137 -14.176 1.00 97.12 124 ARG A N 1
ATOM 984 C CA . ARG A 1 124 ? 8.321 2.342 -13.382 1.00 97.12 124 ARG A CA 1
ATOM 985 C C . ARG A 1 124 ? 7.354 2.440 -12.211 1.00 97.12 124 ARG A C 1
ATOM 987 O O . ARG A 1 124 ? 6.189 2.087 -12.356 1.00 97.12 124 ARG A O 1
ATOM 994 N N . THR A 1 125 ? 7.829 2.973 -11.098 1.00 97.81 125 THR A N 1
ATOM 995 C CA . THR A 1 125 ? 7.012 3.395 -9.961 1.00 97.81 125 THR A CA 1
ATOM 996 C C . THR A 1 125 ? 7.269 4.870 -9.731 1.00 97.81 125 THR A C 1
ATOM 998 O O . THR A 1 125 ? 8.417 5.256 -9.522 1.00 97.81 125 THR A O 1
ATOM 1001 N N . THR A 1 126 ? 6.223 5.687 -9.802 1.00 95.75 126 THR A N 1
ATOM 1002 C CA . THR A 1 126 ? 6.290 7.125 -9.533 1.00 95.75 126 THR A CA 1
ATOM 1003 C C . THR A 1 126 ? 5.557 7.427 -8.238 1.00 95.75 126 THR A C 1
ATOM 1005 O O . THR A 1 126 ? 4.441 6.950 -8.038 1.00 95.75 126 THR A O 1
ATOM 1008 N N . PHE A 1 127 ? 6.181 8.227 -7.384 1.00 94.75 127 PHE A N 1
ATOM 1009 C CA . PHE A 1 127 ? 5.599 8.702 -6.136 1.00 94.75 127 PHE A CA 1
ATOM 1010 C C . PHE A 1 127 ? 5.092 10.135 -6.329 1.00 94.75 127 PHE A C 1
ATOM 1012 O O . PHE A 1 127 ? 5.698 10.898 -7.085 1.00 94.75 127 PHE A O 1
ATOM 1019 N N . LEU A 1 128 ? 3.985 10.497 -5.681 1.00 92.44 128 LEU A N 1
ATOM 1020 C CA . LEU A 1 128 ? 3.450 11.858 -5.646 1.00 92.44 128 LEU A CA 1
ATOM 1021 C C . LEU A 1 128 ? 3.024 12.240 -4.217 1.00 92.44 128 LEU A C 1
ATOM 1023 O O . LEU A 1 128 ? 2.325 11.457 -3.568 1.00 92.44 128 LEU A O 1
ATOM 1027 N N . PRO A 1 129 ? 3.364 13.447 -3.739 1.00 91.88 129 PRO A N 1
ATOM 1028 C CA . PRO A 1 129 ? 2.855 13.962 -2.477 1.00 91.88 129 PRO A CA 1
ATOM 1029 C C . PRO A 1 129 ? 1.546 14.733 -2.690 1.00 91.88 129 PRO A C 1
ATOM 1031 O O . PRO A 1 129 ? 1.471 15.588 -3.571 1.00 91.88 129 PRO A O 1
ATOM 1034 N N . ALA A 1 130 ? 0.517 14.469 -1.884 1.00 88.12 130 ALA A N 1
ATOM 1035 C CA . ALA A 1 130 ? -0.792 15.107 -2.029 1.00 88.12 130 ALA A CA 1
ATOM 1036 C C . ALA A 1 130 ? -0.774 16.623 -1.755 1.00 88.12 130 ALA A C 1
ATOM 1038 O O . ALA A 1 130 ? -1.530 17.374 -2.366 1.00 88.12 130 ALA A O 1
ATOM 1039 N N . ASP A 1 131 ? 0.124 17.088 -0.888 1.00 79.88 131 ASP A N 1
ATOM 1040 C CA . ASP A 1 131 ? 0.313 18.501 -0.536 1.00 79.88 131 ASP A CA 1
ATOM 1041 C C . ASP A 1 131 ? 1.205 19.285 -1.520 1.00 79.88 131 ASP A C 1
ATOM 1043 O O . ASP A 1 131 ? 1.396 20.490 -1.353 1.00 79.88 131 ASP A O 1
ATOM 1047 N N . GLY A 1 132 ? 1.755 18.620 -2.541 1.00 64.19 132 GLY A N 1
ATOM 1048 C CA . GLY A 1 132 ? 2.797 19.182 -3.399 1.00 64.19 132 GLY A CA 1
ATOM 1049 C C . GLY A 1 132 ? 2.654 18.889 -4.888 1.00 64.19 132 GLY A C 1
ATOM 1050 O O . GLY A 1 132 ? 3.608 19.152 -5.619 1.00 64.19 132 GLY A O 1
ATOM 1051 N N . VAL A 1 133 ? 1.518 18.348 -5.356 1.00 61.19 133 VAL A N 1
ATOM 1052 C CA . VAL A 1 133 ? 1.299 18.093 -6.791 1.00 61.19 133 VAL A CA 1
ATOM 1053 C C . VAL A 1 133 ? 1.271 19.432 -7.544 1.00 61.19 133 VAL A C 1
ATOM 1055 O O . VAL A 1 133 ? 0.342 20.215 -7.347 1.00 61.19 133 VAL A O 1
ATOM 1058 N N . PRO A 1 134 ? 2.267 19.737 -8.401 1.00 52.06 134 PRO A N 1
ATOM 1059 C CA . PRO A 1 134 ? 2.233 20.941 -9.218 1.00 52.06 134 PRO A CA 1
ATOM 1060 C C . PRO A 1 134 ? 1.139 20.796 -10.277 1.00 52.06 134 PRO A C 1
ATOM 1062 O O . PRO A 1 134 ? 1.004 19.720 -10.863 1.00 52.06 134 PRO A O 1
ATOM 1065 N N . ASP A 1 135 ? 0.414 21.883 -10.547 1.00 50.38 135 ASP A N 1
ATOM 1066 C CA . ASP A 1 135 ? -0.681 21.969 -11.521 1.00 50.38 135 ASP A CA 1
ATOM 1067 C C . ASP A 1 135 ? -0.516 21.030 -12.739 1.00 50.38 135 ASP A C 1
ATOM 1069 O O . ASP A 1 135 ? 0.308 21.248 -13.634 1.00 50.38 135 ASP A O 1
ATOM 1073 N N . GLY A 1 136 ? -1.363 19.996 -12.804 1.00 50.19 136 GLY A N 1
ATOM 1074 C CA . GLY A 1 136 ? -1.810 19.409 -14.068 1.00 50.19 136 GLY A CA 1
ATOM 1075 C C . GLY A 1 136 ? -0.940 18.336 -14.733 1.00 50.19 136 GLY A C 1
ATOM 1076 O O . GLY A 1 136 ? -1.138 18.077 -15.923 1.00 50.19 136 GLY A O 1
ATOM 1077 N N . LYS A 1 137 ? -0.009 17.670 -14.033 1.00 55.28 137 LYS A N 1
ATOM 1078 C CA . LYS A 1 137 ? 0.678 16.473 -14.575 1.00 55.28 137 LYS A CA 1
ATOM 1079 C C . LYS A 1 137 ? 0.722 15.314 -13.583 1.00 55.28 137 LYS A C 1
ATOM 1081 O O . LYS A 1 137 ? 1.772 14.995 -13.032 1.00 55.28 137 LYS A O 1
ATOM 1086 N N . VAL A 1 138 ? -0.402 14.617 -13.433 1.00 66.06 138 VAL A N 1
ATOM 1087 C CA . VAL A 1 138 ? -0.422 13.318 -12.752 1.00 66.06 138 VAL A CA 1
ATOM 1088 C C . VAL A 1 138 ? 0.299 12.279 -13.606 1.00 66.06 138 VAL A C 1
ATOM 1090 O O . VAL A 1 138 ? 0.019 12.119 -14.798 1.00 66.06 138 VAL A O 1
ATOM 1093 N N . ALA A 1 139 ? 1.246 11.564 -13.001 1.00 71.38 139 ALA A N 1
ATOM 1094 C CA . ALA A 1 139 ? 1.937 10.472 -13.667 1.00 71.38 139 ALA A CA 1
ATOM 1095 C C . ALA A 1 139 ? 0.945 9.349 -14.046 1.00 71.38 139 ALA A C 1
ATOM 1097 O O . ALA A 1 139 ? 0.040 9.025 -13.278 1.00 71.38 139 ALA A O 1
ATOM 1098 N N . PRO A 1 140 ? 1.074 8.726 -15.228 1.00 79.50 140 PRO A N 1
ATOM 1099 C CA . PRO A 1 140 ? 0.137 7.697 -15.659 1.00 79.50 140 PRO A CA 1
ATOM 1100 C C . PRO A 1 140 ? 0.273 6.428 -14.808 1.00 79.50 140 PRO A C 1
ATOM 1102 O O . PRO A 1 140 ? 1.380 5.941 -14.598 1.00 79.50 140 PRO A O 1
ATOM 1105 N N . ALA A 1 141 ? -0.846 5.811 -14.426 1.00 90.56 141 ALA A N 1
ATOM 1106 C CA . ALA A 1 141 ? -0.884 4.486 -13.801 1.00 90.56 141 ALA A CA 1
ATOM 1107 C C . ALA A 1 141 ? -1.444 3.436 -14.777 1.00 90.56 141 ALA A C 1
ATOM 1109 O O . ALA A 1 141 ? -2.484 3.646 -15.409 1.00 90.56 141 ALA A O 1
ATOM 1110 N N . SER A 1 142 ? -0.759 2.300 -14.923 1.00 93.56 142 SER A N 1
ATOM 1111 C CA . SER A 1 142 ? -1.141 1.235 -15.870 1.00 93.56 142 SER A CA 1
ATOM 1112 C C . SER A 1 142 ? -1.013 -0.187 -15.324 1.00 93.56 142 SER A C 1
ATOM 1114 O O . SER A 1 142 ? -1.463 -1.127 -15.988 1.00 93.56 142 SER A O 1
ATOM 1116 N N . LEU A 1 143 ? -0.403 -0.349 -14.147 1.00 95.62 143 LEU A N 1
ATOM 1117 C CA . LEU A 1 143 ? -0.245 -1.628 -13.461 1.00 95.62 143 LEU A CA 1
ATOM 1118 C C . LEU A 1 143 ? -0.956 -1.633 -12.103 1.00 95.62 143 LEU A C 1
ATOM 1120 O O . LEU A 1 143 ? -1.807 -2.486 -11.874 1.00 95.62 143 LEU A O 1
ATOM 1124 N N . LEU A 1 144 ? -0.641 -0.668 -11.237 1.00 98.12 144 LEU A N 1
ATOM 1125 C CA . LEU A 1 144 ? -1.222 -0.528 -9.900 1.00 98.12 144 LEU A CA 1
ATOM 1126 C C . LEU A 1 144 ? -1.281 0.957 -9.517 1.00 98.12 144 LEU A C 1
ATOM 1128 O O . LEU A 1 144 ? -0.361 1.712 -9.833 1.00 98.12 144 LEU A O 1
ATOM 1132 N N . PHE A 1 145 ? -2.354 1.370 -8.847 1.00 98.00 145 PHE A N 1
ATOM 1133 C CA . PHE A 1 145 ? -2.463 2.690 -8.229 1.00 98.00 145 PHE A CA 1
ATOM 1134 C C . PHE A 1 145 ? -2.601 2.545 -6.716 1.00 98.00 145 PHE A C 1
ATOM 1136 O O . PHE A 1 145 ? -3.532 1.895 -6.247 1.00 98.00 145 PHE A O 1
ATOM 1143 N N . ILE A 1 146 ? -1.667 3.124 -5.972 1.00 98.44 146 ILE A N 1
ATOM 1144 C CA . ILE A 1 146 ? -1.579 3.046 -4.518 1.00 98.44 146 ILE A CA 1
ATOM 1145 C C . ILE A 1 146 ? -1.899 4.424 -3.938 1.00 98.44 146 ILE A C 1
ATOM 1147 O O . ILE A 1 146 ? -1.370 5.435 -4.395 1.00 98.44 146 ILE A O 1
ATOM 1151 N N . VAL A 1 147 ? -2.750 4.455 -2.920 1.00 97.62 147 VAL A N 1
ATOM 1152 C CA . VAL A 1 147 ? -3.036 5.645 -2.116 1.00 97.62 147 VAL A CA 1
ATOM 1153 C C . VAL A 1 147 ? -2.641 5.308 -0.689 1.00 97.62 147 VAL A C 1
ATOM 1155 O O . VAL A 1 147 ? -3.356 4.561 -0.023 1.00 97.62 147 VAL A O 1
ATOM 1158 N N . ASN A 1 148 ? -1.483 5.785 -0.246 1.00 97.12 148 ASN A N 1
ATOM 1159 C CA . ASN A 1 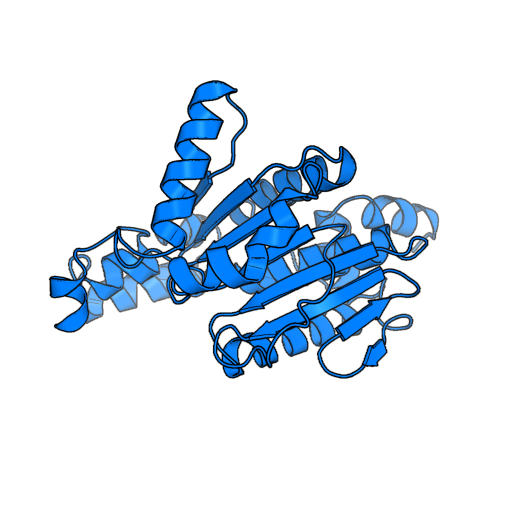148 ? -0.983 5.535 1.097 1.00 97.12 148 ASN A CA 1
ATOM 1160 C C . ASN A 1 148 ? -1.331 6.686 2.044 1.00 97.12 148 ASN A C 1
ATOM 1162 O O . ASN A 1 148 ? -1.445 7.841 1.638 1.00 97.12 148 ASN A O 1
ATOM 1166 N N . ASP A 1 149 ? -1.517 6.330 3.312 1.00 95.06 149 ASP A N 1
ATOM 1167 C CA . ASP A 1 149 ? -2.012 7.208 4.374 1.00 95.06 149 ASP A CA 1
ATOM 1168 C C . ASP A 1 149 ? -3.277 7.968 3.966 1.00 95.06 149 ASP A C 1
ATOM 1170 O O . ASP A 1 149 ? -3.421 9.171 4.175 1.00 95.06 149 ASP A O 1
ATOM 1174 N N . ALA A 1 150 ? -4.219 7.232 3.374 1.00 96.50 150 ALA A N 1
ATOM 1175 C CA . ALA A 1 150 ? -5.447 7.784 2.820 1.00 96.50 150 ALA A CA 1
ATOM 1176 C C . ALA A 1 150 ? -6.310 8.512 3.861 1.00 96.50 150 ALA A C 1
ATOM 1178 O O . ALA A 1 150 ? -7.139 9.332 3.487 1.00 96.50 150 ALA A O 1
ATOM 1179 N N . GLN A 1 151 ? -6.137 8.250 5.159 1.00 94.69 151 GLN A N 1
ATOM 1180 C CA . GLN A 1 151 ? -6.835 9.011 6.193 1.00 94.69 151 GLN A CA 1
ATOM 1181 C C . GLN A 1 151 ? -6.439 10.499 6.214 1.00 94.69 151 GLN A C 1
ATOM 1183 O O . GLN A 1 151 ? -7.256 11.334 6.586 1.00 94.69 151 GLN A O 1
ATOM 1188 N N . ASP A 1 152 ? -5.228 10.825 5.754 1.00 93.62 152 ASP A N 1
ATOM 1189 C CA . ASP A 1 152 ? -4.658 12.175 5.756 1.00 93.62 152 ASP A CA 1
ATOM 1190 C C . ASP A 1 152 ? -4.787 12.874 4.385 1.00 93.62 152 ASP A C 1
ATOM 1192 O O . ASP A 1 152 ? -4.215 13.940 4.164 1.00 93.62 152 ASP A O 1
ATOM 1196 N N . ILE A 1 153 ? -5.536 12.286 3.442 1.00 93.44 153 ILE A N 1
ATOM 1197 C CA . ILE A 1 153 ? -5.771 12.844 2.104 1.00 93.44 153 ILE A CA 1
ATOM 1198 C C . ILE A 1 153 ? -7.208 13.353 2.003 1.00 93.44 153 ILE A C 1
ATOM 1200 O O . ILE A 1 153 ? -8.170 12.632 2.275 1.00 93.44 153 ILE A O 1
ATOM 1204 N N . TRP A 1 154 ? -7.367 14.599 1.551 1.00 92.44 154 TRP A N 1
ATOM 1205 C CA . TRP A 1 154 ? -8.687 15.206 1.409 1.00 92.44 154 TRP A CA 1
ATOM 1206 C C . TRP A 1 154 ? -9.473 14.584 0.235 1.00 92.44 154 TRP A C 1
ATOM 1208 O O . TRP A 1 154 ? -9.002 14.650 -0.907 1.00 92.44 154 TRP A O 1
ATOM 1218 N N . PRO A 1 155 ? -10.687 14.031 0.458 1.00 93.56 155 PRO A N 1
ATOM 1219 C CA . PRO A 1 155 ? -11.439 13.336 -0.590 1.00 93.56 155 PRO A CA 1
ATOM 1220 C C . PRO A 1 155 ? -11.733 14.187 -1.831 1.00 93.56 155 PRO A C 1
ATOM 1222 O O . PRO A 1 155 ? -11.635 13.693 -2.950 1.00 93.56 155 PRO A O 1
ATOM 1225 N N . ALA A 1 156 ? -12.070 15.468 -1.649 1.00 91.50 156 ALA A N 1
ATOM 1226 C CA . ALA A 1 156 ? -12.430 16.342 -2.767 1.00 91.50 156 ALA A CA 1
ATOM 1227 C C . ALA A 1 156 ? -11.232 16.640 -3.680 1.00 91.50 156 ALA A C 1
ATOM 1229 O O . ALA A 1 156 ? -11.371 16.641 -4.902 1.00 91.50 156 ALA A O 1
ATOM 1230 N N . TRP A 1 157 ? -10.051 16.850 -3.091 1.00 90.19 157 TRP A N 1
ATOM 1231 C CA . TRP A 1 157 ? -8.812 16.985 -3.853 1.00 90.19 157 TRP A CA 1
ATOM 1232 C C . TRP A 1 157 ? -8.493 15.695 -4.613 1.00 90.19 157 TRP A C 1
ATOM 1234 O O . TRP A 1 157 ? -8.224 15.743 -5.811 1.00 90.19 157 TRP A O 1
ATOM 1244 N N . PHE A 1 158 ? -8.606 14.541 -3.945 1.00 91.50 158 PHE A N 1
ATOM 1245 C CA . PHE A 1 158 ? -8.347 13.240 -4.559 1.00 91.50 158 PHE A CA 1
ATOM 1246 C C . PHE A 1 158 ? -9.244 12.986 -5.781 1.00 91.50 158 PHE A C 1
ATOM 1248 O O . PHE A 1 158 ? -8.758 12.594 -6.843 1.00 91.50 158 PHE A O 1
ATOM 1255 N N . ASP A 1 159 ? -10.547 13.245 -5.658 1.00 91.19 159 ASP A N 1
ATOM 1256 C CA . ASP A 1 159 ? -11.497 13.035 -6.754 1.00 91.19 159 ASP A CA 1
ATOM 1257 C C . ASP A 1 159 ? -11.208 13.951 -7.948 1.00 91.19 159 ASP A C 1
ATOM 1259 O O . ASP A 1 159 ? -11.296 13.515 -9.096 1.00 91.19 159 ASP A O 1
ATOM 1263 N N . MET A 1 160 ? -10.841 15.207 -7.685 1.00 88.25 160 MET A N 1
ATOM 1264 C CA . MET A 1 160 ? -10.478 16.171 -8.721 1.00 88.25 160 MET A CA 1
ATOM 1265 C C . MET A 1 160 ? -9.223 15.715 -9.479 1.00 88.25 160 MET A C 1
ATOM 1267 O O . MET A 1 160 ? -9.264 15.574 -10.706 1.00 88.25 160 MET A O 1
ATOM 1271 N N . GLU A 1 161 ? -8.144 15.423 -8.751 1.00 87.88 161 GLU A N 1
ATOM 1272 C CA . GLU A 1 161 ? -6.824 15.126 -9.316 1.00 87.88 161 GLU A CA 1
ATOM 1273 C C . GLU A 1 161 ? -6.812 13.793 -10.083 1.00 87.88 161 GLU A C 1
ATOM 1275 O O . GLU A 1 161 ? -6.288 13.689 -11.198 1.00 87.88 161 GLU A O 1
ATOM 1280 N N . PHE A 1 162 ? -7.465 12.762 -9.538 1.00 89.19 162 PHE A N 1
ATOM 1281 C CA . PHE A 1 162 ? -7.422 11.398 -10.078 1.00 89.19 162 PHE A CA 1
ATOM 1282 C C . PHE A 1 162 ? -8.671 10.988 -10.871 1.00 89.19 162 PHE A C 1
ATOM 1284 O O . PHE A 1 162 ? -8.776 9.831 -11.287 1.00 89.19 162 PHE A O 1
ATOM 1291 N N . SER A 1 163 ? -9.582 11.923 -11.167 1.00 86.06 163 SER A N 1
ATOM 1292 C CA . SER A 1 163 ? -10.786 11.692 -11.991 1.00 86.06 163 SER A CA 1
ATOM 1293 C C . SER A 1 163 ? -10.493 10.976 -13.318 1.00 86.06 163 SER A C 1
ATOM 1295 O O . SER A 1 163 ? -11.231 10.083 -13.742 1.00 86.06 163 SER A O 1
ATOM 1297 N N . HIS A 1 164 ? -9.368 11.301 -13.956 1.00 84.38 164 HIS A N 1
ATOM 1298 C CA . HIS A 1 164 ? -8.920 10.701 -15.213 1.00 84.38 164 HIS A CA 1
ATOM 1299 C C . HIS A 1 164 ? -8.658 9.183 -15.117 1.00 84.38 164 HIS A C 1
ATOM 1301 O O . HIS A 1 164 ? -8.740 8.476 -16.127 1.00 84.38 164 HIS A O 1
ATOM 1307 N N . LEU A 1 165 ? -8.391 8.641 -13.920 1.00 86.06 165 LEU A N 1
ATOM 1308 C CA . LEU A 1 165 ? -8.218 7.200 -13.711 1.00 86.06 165 LEU A CA 1
ATOM 1309 C C . LEU A 1 165 ? -9.526 6.413 -13.879 1.00 86.06 165 LEU A C 1
ATOM 1311 O O . LEU A 1 165 ? -9.478 5.190 -14.032 1.00 86.06 165 LEU A O 1
ATOM 1315 N N . ALA A 1 166 ? -10.688 7.077 -13.921 1.00 81.94 166 ALA A N 1
ATOM 1316 C CA . ALA A 1 166 ? -11.957 6.444 -14.288 1.00 81.94 166 ALA A CA 1
ATOM 1317 C C . ALA A 1 166 ? -11.924 5.856 -15.713 1.00 81.94 166 ALA A C 1
ATOM 1319 O O . ALA A 1 166 ? -12.551 4.833 -15.979 1.00 81.94 166 ALA A O 1
ATOM 1320 N N . ALA A 1 167 ? -11.113 6.424 -16.615 1.00 85.00 167 ALA A N 1
ATOM 1321 C CA . ALA A 1 167 ? -10.911 5.899 -17.968 1.00 85.00 167 ALA A CA 1
ATOM 1322 C C . ALA A 1 167 ? -10.056 4.611 -18.015 1.00 85.00 167 ALA A C 1
ATOM 1324 O O . ALA A 1 167 ? -9.784 4.078 -19.094 1.00 85.00 167 ALA A O 1
ATOM 1325 N N . ARG A 1 168 ? -9.603 4.095 -16.862 1.00 88.75 168 ARG A N 1
ATOM 1326 C CA . ARG A 1 168 ? -8.766 2.891 -16.735 1.00 88.75 168 ARG A CA 1
ATOM 1327 C C . ARG A 1 168 ? -9.493 1.804 -15.926 1.00 88.75 168 ARG A C 1
ATOM 1329 O O . ARG A 1 168 ? -9.064 1.476 -14.823 1.00 88.75 168 ARG A O 1
ATOM 1336 N N . PRO A 1 169 ? -10.556 1.177 -16.462 1.00 87.56 169 PRO A N 1
ATOM 1337 C CA . PRO A 1 169 ? -11.374 0.219 -15.710 1.00 87.56 169 PRO A CA 1
ATOM 1338 C C . PRO A 1 169 ? -10.642 -1.074 -15.321 1.00 87.56 169 PRO A C 1
ATOM 1340 O O . PRO A 1 169 ? -11.143 -1.810 -14.491 1.00 87.56 169 PRO A O 1
ATOM 1343 N N . LYS A 1 170 ? -9.468 -1.361 -15.904 1.00 93.50 170 LYS A N 1
ATOM 1344 C CA . LYS A 1 170 ? -8.634 -2.532 -15.568 1.00 93.50 170 LYS A CA 1
ATOM 1345 C C . LYS A 1 170 ? -7.496 -2.223 -14.589 1.00 93.50 170 LYS A C 1
ATOM 1347 O O . LYS A 1 170 ? -6.685 -3.101 -14.307 1.00 93.50 170 LYS A O 1
ATOM 1352 N N . LEU A 1 171 ? -7.384 -0.977 -14.124 1.00 96.69 171 LEU A N 1
ATOM 1353 C CA . LEU A 1 171 ? -6.349 -0.565 -13.181 1.00 96.69 171 LEU A CA 1
ATOM 1354 C C . LEU A 1 171 ? -6.754 -0.978 -11.766 1.00 96.69 171 LEU A C 1
ATOM 1356 O O . LEU A 1 171 ? -7.709 -0.432 -11.218 1.00 96.69 171 LEU A O 1
ATOM 1360 N N . THR A 1 172 ? -6.023 -1.932 -11.189 1.00 98.25 172 THR A N 1
ATOM 1361 C CA . THR A 1 172 ? -6.169 -2.291 -9.774 1.00 98.25 172 THR A CA 1
ATOM 1362 C C . THR A 1 172 ? -5.766 -1.103 -8.904 1.00 98.25 172 THR A C 1
ATOM 1364 O O . THR A 1 172 ? -4.768 -0.432 -9.189 1.00 98.25 172 THR A O 1
ATOM 1367 N N . ARG A 1 173 ? -6.531 -0.854 -7.840 1.00 98.31 173 ARG A N 1
ATOM 1368 C CA . ARG A 1 173 ? -6.280 0.210 -6.865 1.00 98.31 173 ARG A CA 1
ATOM 1369 C C . ARG A 1 173 ? -6.067 -0.389 -5.481 1.00 98.31 173 ARG A C 1
ATOM 1371 O O . ARG A 1 173 ? -6.729 -1.361 -5.126 1.00 98.31 173 ARG A O 1
ATOM 1378 N N . LEU A 1 174 ? -5.164 0.198 -4.710 1.00 98.62 174 LEU A N 1
ATOM 1379 C CA . LEU A 1 174 ? -4.848 -0.206 -3.348 1.00 98.62 174 LEU A CA 1
ATOM 1380 C C . LEU A 1 174 ? -4.834 1.031 -2.450 1.00 98.62 174 LEU A C 1
ATOM 1382 O O . LEU A 1 174 ? -3.962 1.884 -2.578 1.00 98.62 174 LEU A O 1
ATOM 1386 N N . VAL A 1 175 ? -5.815 1.136 -1.561 1.00 98.56 175 VAL A N 1
ATOM 1387 C CA . VAL A 1 175 ? -5.960 2.256 -0.627 1.00 98.56 175 VAL A CA 1
ATOM 1388 C C . VAL A 1 175 ? -5.536 1.790 0.758 1.00 98.56 175 VAL A C 1
ATOM 1390 O O . VAL A 1 175 ? -6.038 0.793 1.266 1.00 98.56 175 VAL A O 1
ATOM 1393 N N . CYS A 1 176 ? -4.601 2.497 1.371 1.00 98.12 176 CYS A N 1
ATOM 1394 C CA . CYS A 1 176 ? -3.887 2.063 2.561 1.00 98.12 176 CYS A CA 1
ATOM 1395 C C . CYS A 1 176 ? -3.940 3.142 3.633 1.00 98.12 176 CYS A C 1
ATOM 1397 O O . CYS A 1 176 ? -3.701 4.315 3.358 1.00 98.12 176 CYS A O 1
ATOM 1399 N N . GLY A 1 177 ? -4.174 2.748 4.879 1.00 96.62 177 GLY A N 1
ATOM 1400 C CA . GLY A 1 177 ? -4.213 3.693 5.986 1.00 96.62 177 GLY A CA 1
ATOM 1401 C C . GLY A 1 177 ? -4.479 3.030 7.327 1.00 96.62 177 GLY A C 1
ATOM 1402 O O . GLY A 1 177 ? -4.596 1.808 7.419 1.00 96.62 177 GLY A O 1
ATOM 1403 N N . SER A 1 178 ? -4.563 3.865 8.353 1.00 94.38 178 SER A N 1
ATOM 1404 C CA . SER A 1 178 ? -5.086 3.496 9.668 1.00 94.38 178 SER A CA 1
ATOM 1405 C C . SER A 1 178 ? -6.359 4.297 9.906 1.00 94.38 178 SER A C 1
ATOM 1407 O O . SER A 1 178 ? -6.438 5.446 9.469 1.00 94.38 178 SER A O 1
ATOM 1409 N N . SER A 1 179 ? -7.349 3.705 10.577 1.00 91.06 179 SER A N 1
ATOM 1410 C CA . SER A 1 179 ? -8.585 4.409 10.933 1.00 91.06 179 SER A CA 1
ATOM 1411 C C . SER A 1 179 ? -8.310 5.762 11.582 1.00 91.06 179 SER A C 1
ATOM 1413 O O . SER A 1 179 ? -7.331 5.929 12.308 1.00 91.06 179 SER A O 1
ATOM 1415 N N . TRP A 1 180 ? -9.203 6.712 11.319 1.00 88.50 180 TRP A N 1
ATOM 1416 C CA . TRP A 1 180 ? -9.174 8.051 11.891 1.00 88.50 180 TRP A CA 1
ATOM 1417 C C . TRP A 1 180 ? -10.610 8.495 12.190 1.00 88.50 180 TRP A C 1
ATOM 1419 O O . TRP A 1 180 ? -11.193 8.027 13.168 1.00 88.50 180 TRP A O 1
ATOM 1429 N N . ASP A 1 181 ? -11.211 9.287 11.304 1.00 90.19 181 ASP A N 1
ATOM 1430 C CA . ASP A 1 181 ? -12.620 9.675 11.345 1.00 90.19 181 ASP A CA 1
ATOM 1431 C C . ASP A 1 181 ? -13.401 9.160 10.125 1.00 90.19 181 ASP A C 1
ATOM 1433 O O . ASP A 1 181 ? -12.825 8.807 9.093 1.00 90.19 181 ASP A O 1
ATOM 1437 N N . GLU A 1 182 ? -14.731 9.161 10.238 1.00 90.50 182 GLU A N 1
ATOM 1438 C CA . GLU A 1 182 ? -15.667 8.651 9.226 1.00 90.50 182 GLU A CA 1
ATOM 1439 C C . GLU A 1 182 ? -15.729 9.466 7.914 1.00 90.50 182 GLU A C 1
ATOM 1441 O O . GLU A 1 182 ? -16.246 8.971 6.897 1.00 90.50 182 GLU A O 1
ATOM 1446 N N . GLN A 1 183 ? -15.224 10.703 7.926 1.00 90.88 183 GLN A N 1
ATOM 1447 C CA . GLN A 1 183 ? -15.205 11.642 6.799 1.00 90.88 183 GLN A CA 1
ATOM 1448 C C . GLN A 1 183 ? -13.926 11.517 5.961 1.00 90.88 183 GLN A C 1
ATOM 1450 O O . GLN A 1 183 ? -13.883 12.011 4.831 1.00 90.88 183 GLN A O 1
ATOM 1455 N N . SER A 1 184 ? -12.910 10.830 6.486 1.00 94.44 184 SER A N 1
ATOM 1456 C CA . SER A 1 184 ? -11.647 10.576 5.802 1.00 94.44 184 SER A CA 1
ATOM 1457 C C . SER A 1 184 ? -11.822 9.832 4.470 1.00 94.44 184 SER A C 1
ATOM 1459 O O . SER A 1 184 ? -12.782 9.073 4.258 1.00 94.44 184 SER A O 1
ATOM 1461 N N . LEU A 1 185 ? -10.860 10.010 3.553 1.00 96.31 185 LEU A N 1
ATOM 1462 C CA . LEU A 1 185 ? -10.841 9.266 2.290 1.00 96.31 185 LEU A CA 1
ATOM 1463 C C . LEU A 1 185 ? -10.755 7.756 2.558 1.00 96.31 185 LEU A C 1
ATOM 1465 O O . LEU A 1 185 ? -11.480 6.992 1.923 1.00 96.31 185 LEU A O 1
ATOM 1469 N N . LEU A 1 186 ? -9.963 7.323 3.544 1.00 97.50 186 LEU A N 1
ATOM 1470 C CA . LEU A 1 186 ? -9.898 5.914 3.939 1.00 97.50 186 LEU A CA 1
ATOM 1471 C C . LEU A 1 186 ? -11.282 5.359 4.308 1.00 97.50 186 LEU A C 1
ATOM 1473 O O . LEU A 1 186 ? -11.688 4.330 3.770 1.00 97.50 186 LEU A O 1
ATOM 1477 N N . SER A 1 187 ? -12.036 6.042 5.171 1.00 96.56 187 SER A N 1
ATOM 1478 C CA . SER A 1 187 ? -13.372 5.602 5.594 1.00 96.56 187 SER A CA 1
ATOM 1479 C C . SER A 1 187 ? -14.373 5.545 4.443 1.00 96.56 187 SER A C 1
ATOM 1481 O O . SER A 1 187 ? -15.186 4.618 4.361 1.00 96.56 187 SER A O 1
ATOM 1483 N N . ARG A 1 188 ? -14.291 6.486 3.494 1.00 97.31 188 ARG A N 1
ATOM 1484 C CA . ARG A 1 188 ? -15.073 6.424 2.252 1.00 97.31 188 ARG A CA 1
ATOM 1485 C C . ARG A 1 188 ? -14.758 5.160 1.454 1.00 97.31 188 ARG A C 1
ATOM 1487 O O . ARG A 1 188 ? -15.685 4.447 1.064 1.00 97.31 188 ARG A O 1
ATOM 1494 N N . GLU A 1 189 ? -13.479 4.864 1.245 1.00 98.06 189 GLU A N 1
ATOM 1495 C CA . GLU A 1 189 ? -13.062 3.696 0.467 1.00 98.06 189 GLU A CA 1
ATOM 1496 C C . GLU A 1 189 ? -13.363 2.376 1.195 1.00 98.06 189 GLU A C 1
ATOM 1498 O O . GLU A 1 189 ? -13.769 1.414 0.547 1.00 98.06 189 GLU A O 1
ATOM 1503 N N . ILE A 1 190 ? -13.313 2.331 2.534 1.00 97.88 190 ILE A N 1
ATOM 1504 C CA . ILE A 1 190 ? -13.795 1.187 3.333 1.00 97.88 190 ILE A CA 1
ATOM 1505 C C . ILE A 1 190 ? -15.271 0.897 3.027 1.00 97.88 190 ILE A C 1
ATOM 1507 O O . ILE A 1 190 ? -15.643 -0.254 2.784 1.00 97.88 190 ILE A O 1
ATOM 1511 N N . ARG A 1 191 ? -16.129 1.927 3.018 1.00 97.62 191 ARG A N 1
ATOM 1512 C CA . ARG A 1 191 ? -17.556 1.767 2.686 1.00 97.62 191 ARG A CA 1
ATOM 1513 C C . ARG A 1 191 ? -17.752 1.306 1.243 1.00 97.62 191 ARG A C 1
ATOM 1515 O O . ARG A 1 191 ? -18.652 0.513 0.976 1.00 97.62 191 ARG A O 1
ATOM 1522 N N . HIS A 1 192 ? -16.939 1.792 0.307 1.00 97.62 192 HIS A N 1
ATOM 1523 C CA . HIS A 1 192 ? -16.988 1.359 -1.090 1.00 97.62 192 HIS A CA 1
ATOM 1524 C C . HIS A 1 192 ? -16.596 -0.111 -1.243 1.00 97.62 192 HIS A C 1
ATOM 1526 O O . HIS A 1 192 ? -17.377 -0.876 -1.805 1.00 97.62 192 HIS A O 1
ATOM 1532 N N . ALA A 1 193 ? -15.459 -0.510 -0.667 1.00 97.88 193 ALA A N 1
ATOM 1533 C CA . ALA A 1 193 ? -14.973 -1.883 -0.696 1.00 97.88 193 ALA A CA 1
ATOM 1534 C C . ALA A 1 193 ? -16.012 -2.858 -0.135 1.00 97.88 193 ALA A C 1
ATOM 1536 O O . ALA A 1 193 ? -16.347 -3.816 -0.821 1.00 97.88 193 ALA A O 1
ATOM 1537 N N . ARG A 1 194 ? -16.608 -2.556 1.029 1.00 97.75 194 ARG A N 1
ATOM 1538 C CA . ARG A 1 194 ? -17.676 -3.381 1.624 1.00 97.75 194 ARG A CA 1
ATOM 1539 C C . ARG A 1 194 ? -18.885 -3.535 0.712 1.00 97.75 194 ARG A C 1
ATOM 1541 O O . ARG A 1 194 ? -19.359 -4.640 0.498 1.00 97.75 194 ARG A O 1
ATOM 1548 N N . ARG A 1 195 ? -19.369 -2.434 0.127 1.00 98.19 195 ARG A N 1
ATOM 1549 C CA . ARG A 1 195 ? -20.516 -2.494 -0.793 1.00 98.19 195 ARG A CA 1
ATOM 1550 C C . ARG A 1 195 ? -20.231 -3.343 -2.026 1.00 98.19 195 ARG A C 1
ATOM 1552 O O . ARG A 1 195 ? -21.167 -3.916 -2.570 1.00 98.19 195 ARG A O 1
ATOM 1559 N N . ASP A 1 196 ? -18.995 -3.370 -2.508 1.00 97.75 196 ASP A N 1
ATOM 1560 C CA . ASP A 1 196 ? -18.629 -4.180 -3.669 1.00 97.75 196 ASP A CA 1
ATOM 1561 C C . ASP A 1 196 ? -18.350 -5.641 -3.280 1.00 97.75 196 ASP A C 1
ATOM 1563 O O . ASP A 1 196 ? -18.760 -6.540 -4.009 1.00 97.75 196 ASP A O 1
ATOM 1567 N N . GLU A 1 197 ? -17.762 -5.890 -2.103 1.00 97.50 197 GLU A N 1
ATOM 1568 C CA . GLU A 1 197 ? -17.689 -7.220 -1.475 1.00 97.50 197 GLU A CA 1
ATOM 1569 C C . GLU A 1 197 ? -19.076 -7.843 -1.322 1.00 97.50 197 GLU A C 1
ATOM 1571 O O . GLU A 1 197 ? -19.285 -8.973 -1.748 1.00 97.50 197 GLU A O 1
ATOM 1576 N N . ASP A 1 198 ? -20.046 -7.101 -0.787 1.00 97.62 198 ASP A N 1
ATOM 1577 C CA . ASP A 1 198 ? -21.409 -7.595 -0.569 1.00 97.62 198 ASP A CA 1
ATOM 1578 C C . ASP A 1 198 ? -22.118 -7.969 -1.884 1.00 97.62 198 ASP A C 1
ATOM 1580 O O . ASP A 1 198 ? -23.011 -8.818 -1.896 1.00 97.62 198 ASP A O 1
ATOM 1584 N N . LYS A 1 199 ? -21.737 -7.344 -3.007 1.00 97.69 199 LYS A N 1
ATOM 1585 C CA . LYS A 1 199 ? -22.345 -7.601 -4.322 1.00 97.69 199 LYS A CA 1
ATOM 1586 C C . LYS A 1 199 ? -21.835 -8.874 -4.985 1.00 97.69 199 LYS A C 1
ATOM 1588 O O . LYS A 1 199 ? -22.613 -9.525 -5.679 1.00 97.69 199 LYS A O 1
ATOM 1593 N N . ASP A 1 200 ? -20.546 -9.187 -4.856 1.00 97.69 200 ASP A N 1
ATOM 1594 C CA . ASP A 1 200 ? -19.917 -10.276 -5.621 1.00 97.69 200 ASP A CA 1
ATOM 1595 C C . ASP A 1 200 ? -19.125 -11.293 -4.786 1.00 97.69 200 ASP A C 1
ATOM 1597 O O . ASP A 1 200 ? -18.647 -12.289 -5.328 1.00 97.69 200 ASP A O 1
ATOM 1601 N N . GLY A 1 201 ? -19.019 -11.087 -3.474 1.00 97.69 201 GLY A N 1
ATOM 1602 C CA . GLY A 1 201 ? -18.353 -11.985 -2.532 1.00 97.69 201 GLY A CA 1
ATOM 1603 C C . GLY A 1 201 ? -16.824 -11.981 -2.603 1.00 97.69 201 GLY A C 1
ATOM 1604 O O . GLY A 1 201 ? -16.190 -12.778 -1.913 1.00 97.69 201 GLY A O 1
ATOM 1605 N N . ILE A 1 202 ? -16.203 -11.121 -3.416 1.00 97.88 202 ILE A N 1
ATOM 1606 C CA . ILE A 1 202 ? -14.741 -11.029 -3.518 1.00 97.88 202 ILE A CA 1
ATOM 1607 C C . ILE A 1 202 ? -14.225 -10.123 -2.404 1.00 97.88 202 ILE A C 1
ATOM 1609 O O . ILE A 1 202 ? -14.529 -8.935 -2.417 1.00 97.88 202 ILE A O 1
ATOM 1613 N N . GLN A 1 203 ? -13.394 -10.646 -1.499 1.00 98.00 203 GLN A N 1
ATOM 1614 C CA . GLN A 1 203 ? -12.768 -9.854 -0.436 1.00 98.00 203 GLN A CA 1
ATOM 1615 C C . GLN A 1 203 ? -11.896 -8.717 -1.010 1.00 98.00 203 GLN A C 1
ATOM 1617 O O . GLN A 1 203 ? -10.974 -8.948 -1.794 1.00 98.00 203 GLN A O 1
ATOM 1622 N N . ARG A 1 204 ? -12.183 -7.485 -0.591 1.00 98.00 204 ARG A N 1
ATOM 1623 C CA . ARG A 1 204 ? -11.518 -6.224 -0.948 1.00 98.00 204 ARG A CA 1
ATOM 1624 C C . ARG A 1 204 ? -11.031 -5.441 0.268 1.00 98.00 204 ARG A C 1
ATOM 1626 O O . ARG A 1 204 ? -10.048 -4.715 0.152 1.00 98.00 204 ARG A O 1
ATOM 1633 N N . LEU A 1 205 ? -11.697 -5.565 1.413 1.00 98.31 205 LEU A N 1
ATOM 1634 C CA . LEU A 1 205 ? -11.345 -4.923 2.668 1.00 98.31 205 LEU A CA 1
ATOM 1635 C C . LEU A 1 205 ? -10.544 -5.889 3.542 1.00 98.31 205 LEU A C 1
ATOM 1637 O O . LEU A 1 205 ? -11.047 -6.890 4.054 1.00 98.31 205 LEU A O 1
ATOM 1641 N N . PHE A 1 206 ? -9.301 -5.512 3.799 1.00 98.31 206 PHE A N 1
ATOM 1642 C CA . PHE A 1 206 ? -8.438 -6.160 4.772 1.00 98.31 206 PHE A CA 1
ATOM 1643 C C . PHE A 1 206 ? -8.277 -5.210 5.952 1.00 98.31 206 PHE A C 1
ATOM 1645 O O . PHE A 1 206 ? -7.489 -4.263 5.921 1.00 98.31 206 PHE A O 1
ATOM 1652 N N . ARG A 1 207 ? -9.082 -5.440 6.989 1.00 97.31 207 ARG A N 1
ATOM 1653 C CA . ARG A 1 207 ? -9.024 -4.697 8.248 1.00 97.31 207 ARG A CA 1
ATOM 1654 C C . ARG A 1 207 ? -8.503 -5.622 9.330 1.00 97.31 207 ARG A C 1
ATOM 1656 O O . ARG A 1 207 ? -9.124 -6.644 9.602 1.00 97.31 207 ARG A O 1
ATOM 1663 N N . ILE A 1 208 ? -7.398 -5.230 9.944 1.00 97.62 208 ILE A N 1
ATOM 1664 C CA . ILE A 1 208 ? -6.799 -5.944 11.071 1.00 97.62 208 ILE A CA 1
ATOM 1665 C C . ILE A 1 208 ? -6.633 -4.987 12.244 1.00 97.62 208 ILE A C 1
ATOM 1667 O O . ILE A 1 208 ? -6.694 -3.768 12.078 1.00 97.62 208 ILE A O 1
ATOM 1671 N N . THR A 1 209 ? -6.421 -5.535 13.429 1.00 97.81 209 THR A N 1
ATOM 1672 C CA . THR A 1 209 ? -6.152 -4.771 14.647 1.00 97.81 209 THR A CA 1
ATOM 1673 C C . THR A 1 209 ? -4.770 -5.092 15.193 1.00 97.81 209 THR A C 1
ATOM 1675 O O . THR A 1 209 ? -4.103 -6.033 14.763 1.00 97.81 209 THR A O 1
ATOM 1678 N N . ALA A 1 210 ? -4.353 -4.335 16.198 1.00 97.12 210 ALA A N 1
ATOM 1679 C CA . ALA A 1 210 ? -3.134 -4.586 16.939 1.00 97.12 210 ALA A CA 1
ATOM 1680 C C . ALA A 1 210 ? -3.087 -5.988 17.564 1.00 97.12 210 ALA A C 1
ATOM 1682 O O . ALA A 1 210 ? -2.008 -6.559 17.694 1.00 97.12 210 ALA A O 1
ATOM 1683 N N . LEU A 1 211 ? -4.247 -6.569 17.894 1.00 97.12 211 LEU A N 1
ATOM 1684 C CA . LEU A 1 211 ? -4.329 -7.942 18.392 1.00 97.12 211 LEU A CA 1
ATOM 1685 C C . LEU A 1 211 ? -3.976 -8.958 17.307 1.00 97.12 211 LEU A C 1
ATOM 1687 O O . LEU A 1 211 ? -3.356 -9.971 17.603 1.00 97.12 211 LEU A O 1
ATOM 1691 N N . ASP A 1 212 ? -4.360 -8.701 16.057 1.00 97.88 212 ASP A N 1
ATOM 1692 C CA . ASP A 1 212 ? -4.054 -9.595 14.941 1.00 97.88 212 ASP A CA 1
ATOM 1693 C C . ASP A 1 212 ? -2.565 -9.558 14.605 1.00 97.88 212 ASP A C 1
ATOM 1695 O O . ASP A 1 212 ? -1.949 -10.608 14.469 1.00 97.88 212 ASP A O 1
ATOM 1699 N N . VAL A 1 213 ? -1.966 -8.363 14.597 1.00 97.69 213 VAL A N 1
ATOM 1700 C CA . VAL A 1 213 ? -0.509 -8.205 14.455 1.00 97.69 213 VAL A CA 1
ATOM 1701 C C . VAL A 1 213 ? 0.225 -8.881 15.618 1.00 97.69 213 VAL A C 1
ATOM 1703 O O . VAL A 1 213 ? 1.201 -9.596 15.406 1.00 97.69 213 VAL A O 1
ATOM 1706 N N . GLY A 1 214 ? -0.262 -8.708 16.850 1.00 97.56 214 GLY A N 1
ATOM 1707 C CA . GLY A 1 214 ? 0.337 -9.295 18.048 1.00 97.56 214 GLY A CA 1
ATOM 1708 C C . GLY A 1 214 ? 0.338 -10.829 18.077 1.00 97.56 214 GLY A C 1
ATOM 1709 O O . GLY A 1 214 ? 1.219 -11.409 18.706 1.00 97.56 214 GLY A O 1
ATOM 1710 N N . LYS A 1 215 ? -0.587 -11.496 17.368 1.00 97.50 215 LYS A N 1
ATOM 1711 C CA . LYS A 1 215 ? -0.592 -12.969 17.230 1.00 97.50 215 LYS A CA 1
ATOM 1712 C C . LYS A 1 215 ? 0.630 -13.489 16.476 1.00 97.50 215 LYS A C 1
ATOM 1714 O O . LYS A 1 215 ? 1.069 -14.602 16.744 1.00 97.50 215 LYS A O 1
ATOM 1719 N N . GLU A 1 216 ? 1.150 -12.703 15.538 1.00 96.81 216 GLU A N 1
ATOM 1720 C CA . GLU A 1 216 ? 2.283 -13.093 14.696 1.00 96.81 216 GLU A CA 1
ATOM 1721 C C . GLU A 1 216 ? 3.596 -12.411 15.122 1.00 96.81 216 GLU A C 1
ATOM 1723 O O . GLU A 1 216 ? 4.679 -12.928 14.855 1.00 96.81 216 GLU A O 1
ATOM 1728 N N . ASN A 1 217 ? 3.522 -11.282 15.840 1.00 96.56 217 ASN A N 1
ATOM 1729 C CA . ASN A 1 217 ? 4.678 -10.509 16.290 1.00 96.56 217 ASN A CA 1
ATOM 1730 C C . ASN A 1 217 ? 4.605 -10.180 17.791 1.00 96.56 217 ASN A C 1
ATOM 1732 O O . ASN A 1 217 ? 3.990 -9.196 18.210 1.00 96.56 217 ASN A O 1
ATOM 1736 N N . GLN A 1 218 ? 5.328 -10.956 18.604 1.00 96.50 218 GLN A N 1
ATOM 1737 C CA . GLN A 1 218 ? 5.354 -10.776 20.059 1.00 96.50 218 GLN A CA 1
ATOM 1738 C C . GLN A 1 218 ? 5.933 -9.419 20.497 1.00 96.50 218 GLN A C 1
ATOM 1740 O O . GLN A 1 218 ? 5.486 -8.853 21.492 1.00 96.50 218 GLN A O 1
ATOM 1745 N N . ASN A 1 219 ? 6.902 -8.863 19.762 1.00 96.69 219 ASN A N 1
ATOM 1746 C CA . ASN A 1 219 ? 7.458 -7.546 20.093 1.00 96.69 219 ASN A CA 1
ATOM 1747 C C . ASN A 1 219 ? 6.411 -6.446 19.903 1.00 96.69 219 ASN A C 1
ATOM 1749 O O . ASN A 1 219 ? 6.332 -5.519 20.707 1.00 96.69 219 ASN A O 1
ATOM 1753 N N . TYR A 1 220 ? 5.587 -6.573 18.860 1.00 97.31 220 TYR A N 1
ATOM 1754 C CA . TYR A 1 220 ? 4.464 -5.673 18.639 1.00 97.31 220 TYR A CA 1
ATOM 1755 C C . TYR A 1 220 ? 3.407 -5.821 19.737 1.00 97.31 220 TYR A C 1
ATOM 1757 O O . TYR A 1 220 ? 2.936 -4.814 20.253 1.00 97.31 220 TYR A O 1
ATOM 1765 N N . ALA A 1 221 ? 3.081 -7.053 20.145 1.00 97.75 221 ALA A N 1
ATOM 1766 C CA . ALA A 1 221 ? 2.147 -7.295 21.247 1.00 97.75 221 ALA A CA 1
ATOM 1767 C C . ALA A 1 221 ? 2.588 -6.576 22.536 1.00 97.75 221 ALA A C 1
ATOM 1769 O O . ALA A 1 221 ? 1.817 -5.803 23.098 1.00 97.75 221 ALA A O 1
ATOM 1770 N N . ASN A 1 222 ? 3.858 -6.729 22.926 1.00 97.88 222 ASN A N 1
ATOM 1771 C CA . ASN A 1 222 ? 4.411 -6.071 24.114 1.00 97.88 222 ASN A CA 1
ATOM 1772 C C . ASN A 1 222 ? 4.346 -4.535 24.009 1.00 97.88 222 ASN A C 1
ATOM 1774 O O . ASN A 1 222 ? 3.991 -3.854 24.966 1.00 97.88 222 ASN A O 1
ATOM 1778 N N . PHE A 1 223 ? 4.653 -3.979 22.831 1.00 97.31 223 PHE A N 1
ATOM 1779 C CA . PHE A 1 223 ? 4.533 -2.541 22.581 1.00 97.31 223 PHE A CA 1
ATOM 1780 C C . PHE A 1 223 ? 3.091 -2.042 22.759 1.00 97.31 223 PHE A C 1
ATOM 1782 O O . PHE A 1 223 ? 2.866 -0.970 23.322 1.00 97.31 223 PHE A O 1
ATOM 1789 N N . ILE A 1 224 ? 2.106 -2.810 22.293 1.00 97.81 224 ILE A N 1
ATOM 1790 C CA . ILE A 1 224 ? 0.694 -2.448 22.423 1.00 97.81 224 ILE A CA 1
ATOM 1791 C C . ILE A 1 224 ? 0.235 -2.520 23.875 1.00 97.81 224 ILE A C 1
ATOM 1793 O O . ILE A 1 224 ? -0.496 -1.627 24.306 1.00 97.81 224 ILE A O 1
ATOM 1797 N N . ASP A 1 225 ? 0.696 -3.509 24.638 1.00 97.56 225 ASP A N 1
ATOM 1798 C CA . ASP A 1 225 ? 0.414 -3.596 26.072 1.00 97.56 225 ASP A CA 1
ATOM 1799 C C . ASP A 1 225 ? 0.927 -2.350 26.811 1.00 97.56 225 ASP A C 1
ATOM 1801 O O . ASP A 1 225 ? 0.175 -1.733 27.570 1.00 97.56 225 ASP A O 1
ATOM 1805 N N . ASP A 1 226 ? 2.148 -1.896 26.508 1.00 97.25 226 ASP A N 1
ATOM 1806 C CA . ASP A 1 226 ? 2.720 -0.665 27.071 1.00 97.25 226 ASP A CA 1
ATOM 1807 C C . ASP A 1 226 ? 1.910 0.587 26.686 1.00 97.25 226 ASP A C 1
ATOM 1809 O O . ASP A 1 226 ? 1.663 1.472 27.516 1.00 97.25 226 ASP A O 1
ATOM 1813 N N . VAL A 1 227 ? 1.476 0.682 25.423 1.00 96.81 227 VAL A N 1
ATOM 1814 C CA . VAL A 1 227 ? 0.628 1.781 24.933 1.00 96.81 227 VAL A CA 1
ATOM 1815 C C . VAL A 1 227 ? -0.711 1.796 25.671 1.00 96.81 227 VAL A C 1
ATOM 1817 O O . VAL A 1 227 ? -1.141 2.851 26.145 1.00 96.81 227 VAL A O 1
ATOM 1820 N N . VAL A 1 228 ? -1.364 0.640 25.804 1.00 97.12 228 VAL A N 1
ATOM 1821 C CA . VAL A 1 228 ? -2.652 0.511 26.496 1.00 97.12 228 VAL A CA 1
ATOM 1822 C C . VAL A 1 228 ? -2.501 0.806 27.986 1.00 97.12 228 VAL A C 1
ATOM 1824 O O . VAL A 1 228 ? -3.347 1.504 28.543 1.00 97.12 228 VAL A O 1
ATOM 1827 N N . GLN A 1 229 ? -1.420 0.358 28.626 1.00 97.12 229 GLN A N 1
ATOM 1828 C CA . GLN A 1 229 ? -1.140 0.659 30.029 1.00 97.12 229 GLN A CA 1
ATOM 1829 C C . GLN A 1 229 ? -0.925 2.161 30.261 1.00 97.12 229 GLN A C 1
ATOM 1831 O O . GLN A 1 229 ? -1.362 2.696 31.280 1.00 97.12 229 GLN A O 1
ATOM 1836 N N . ARG A 1 230 ? -0.261 2.851 29.325 1.00 96.50 230 ARG A N 1
ATOM 1837 C CA . ARG A 1 230 ? 0.067 4.277 29.455 1.00 96.50 230 ARG A CA 1
ATOM 1838 C C . ARG A 1 230 ? -1.104 5.203 29.144 1.00 96.50 230 ARG A C 1
ATOM 1840 O O . ARG A 1 230 ? -1.300 6.183 29.857 1.00 9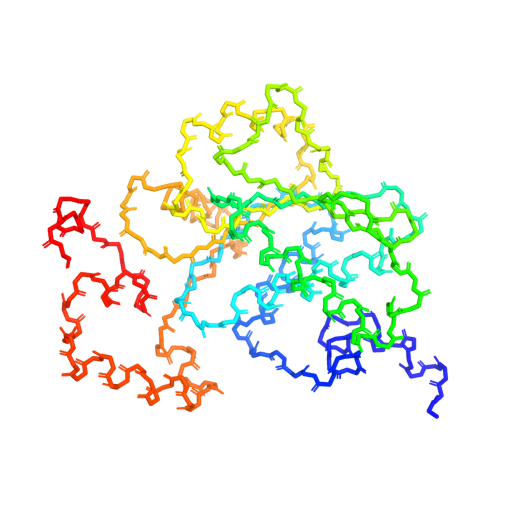6.50 230 ARG A O 1
ATOM 1847 N N . TYR A 1 231 ? -1.833 4.932 28.066 1.00 95.44 231 TYR A N 1
ATOM 1848 C CA . TYR A 1 231 ? -2.840 5.854 27.527 1.00 95.44 231 TYR A CA 1
ATOM 1849 C C . TYR A 1 231 ? -4.279 5.378 27.742 1.00 95.44 231 TYR A C 1
ATOM 1851 O O . TYR A 1 231 ? -5.198 6.192 27.687 1.00 95.44 231 TYR A O 1
ATOM 1859 N N . GLY A 1 232 ? -4.480 4.088 28.018 1.00 95.94 232 GLY A N 1
ATOM 1860 C CA . GLY A 1 232 ? -5.791 3.457 28.126 1.00 95.94 232 GLY A CA 1
ATOM 1861 C C . GLY A 1 232 ? -6.357 3.025 26.770 1.00 95.94 232 GLY A C 1
ATOM 1862 O O . GLY A 1 232 ? -6.245 3.728 25.768 1.00 95.94 232 GLY A O 1
ATOM 1863 N N . ARG A 1 233 ? -7.031 1.869 26.740 1.00 95.44 233 ARG A N 1
ATOM 1864 C CA . ARG A 1 233 ? -7.664 1.308 25.530 1.00 95.44 233 ARG A CA 1
ATOM 1865 C C . ARG A 1 233 ? -8.756 2.203 24.930 1.00 95.44 233 ARG A C 1
ATOM 1867 O O . ARG A 1 233 ? -8.993 2.169 23.722 1.00 95.44 233 ARG A O 1
ATOM 1874 N N . GLU A 1 234 ? -9.405 2.993 25.780 1.00 94.69 234 GLU A N 1
ATOM 1875 C CA . GLU A 1 234 ? -10.494 3.890 25.392 1.00 94.69 234 GLU A CA 1
ATOM 1876 C C . GLU A 1 234 ? -10.014 5.241 24.851 1.00 94.69 234 GLU A C 1
ATOM 1878 O O . GLU A 1 234 ? -10.833 6.019 24.363 1.00 94.69 234 GLU A O 1
ATOM 1883 N N . ASN A 1 235 ? -8.705 5.516 24.907 1.00 93.81 235 ASN A N 1
ATOM 1884 C CA . ASN A 1 235 ? -8.134 6.731 24.345 1.00 93.81 235 ASN A CA 1
ATOM 1885 C C . ASN A 1 235 ? -8.430 6.808 22.831 1.00 93.81 235 ASN A C 1
ATOM 1887 O O . ASN A 1 235 ? -8.146 5.840 22.118 1.00 93.81 235 ASN A O 1
ATOM 1891 N N . PRO A 1 236 ? -8.956 7.939 22.320 1.00 92.69 236 PRO A N 1
ATOM 1892 C CA . PRO A 1 236 ? -9.301 8.096 20.907 1.00 92.69 236 PRO A CA 1
ATOM 1893 C C . PRO A 1 236 ? -8.165 7.751 19.940 1.00 92.69 236 PRO A C 1
ATOM 1895 O O . PRO A 1 236 ? -8.403 7.079 18.941 1.00 92.69 236 PRO A O 1
ATOM 1898 N N . LEU A 1 237 ? -6.925 8.143 20.252 1.00 92.12 237 LEU A N 1
ATOM 1899 C CA . LEU A 1 237 ? -5.759 7.842 19.420 1.00 92.12 237 LEU A CA 1
ATOM 1900 C C . LEU A 1 237 ? -5.391 6.357 19.468 1.00 92.12 237 LEU A C 1
ATOM 1902 O O . LEU A 1 237 ? -4.921 5.810 18.475 1.00 92.12 237 LEU A O 1
ATOM 1906 N N . VAL A 1 238 ? -5.617 5.683 20.599 1.00 94.94 238 VAL A N 1
ATOM 1907 C CA . VAL A 1 238 ? -5.378 4.238 20.711 1.00 94.94 238 VAL A CA 1
ATOM 1908 C C . VAL A 1 238 ? -6.397 3.468 19.871 1.00 94.94 238 VAL A C 1
ATOM 1910 O O . VAL A 1 238 ? -6.015 2.591 19.093 1.00 94.94 238 VAL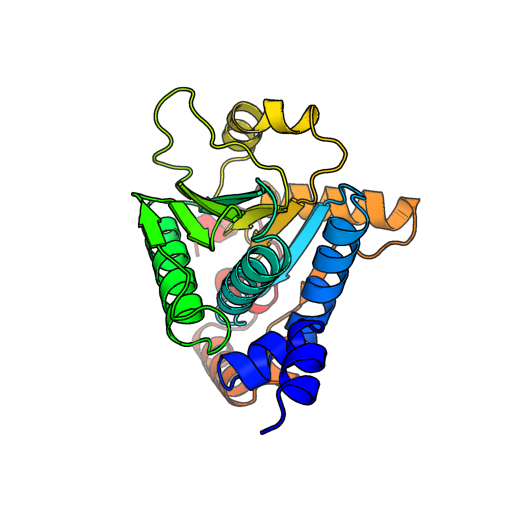 A O 1
ATOM 1913 N N . LYS A 1 239 ? -7.678 3.838 19.969 1.00 94.38 239 LYS A N 1
ATOM 1914 C CA . LYS A 1 239 ? -8.778 3.270 19.175 1.00 94.38 239 LYS A CA 1
ATOM 1915 C C . LYS A 1 239 ? -8.502 3.342 17.674 1.00 94.38 239 LYS A C 1
ATOM 1917 O O . LYS A 1 239 ? -8.534 2.316 16.989 1.00 94.38 239 LYS A O 1
ATOM 1922 N N . THR A 1 240 ? -8.167 4.533 17.188 1.00 93.38 240 THR A N 1
ATOM 1923 C CA . THR A 1 240 ? -7.930 4.793 15.764 1.00 93.38 240 THR A CA 1
ATOM 1924 C C . THR A 1 240 ? -6.643 4.149 15.260 1.00 93.38 240 THR A C 1
ATOM 1926 O O . THR A 1 240 ? -6.675 3.358 14.316 1.00 93.38 240 THR A O 1
ATOM 1929 N N . GLN A 1 241 ? -5.510 4.407 15.919 1.00 93.75 241 GLN A N 1
ATOM 1930 C CA . GLN A 1 241 ? -4.194 4.022 15.399 1.00 93.75 241 GLN A CA 1
ATOM 1931 C C . GLN A 1 241 ? -3.877 2.533 15.544 1.00 93.75 241 GLN A C 1
ATOM 1933 O O . GLN A 1 241 ? -3.078 2.020 14.759 1.00 93.75 241 GLN A O 1
ATOM 1938 N N . TYR A 1 242 ? -4.458 1.845 16.533 1.00 96.44 242 TYR A N 1
ATOM 1939 C CA . TYR A 1 242 ? -4.085 0.464 16.861 1.00 96.44 242 TYR A CA 1
ATOM 1940 C C . TYR A 1 242 ? -5.239 -0.527 16.767 1.00 96.44 242 TYR A C 1
ATOM 1942 O O . TYR A 1 242 ? -5.018 -1.685 16.428 1.00 96.44 242 TYR A O 1
ATOM 1950 N N . PHE A 1 243 ? -6.476 -0.107 17.011 1.00 96.31 243 PHE A N 1
ATOM 1951 C CA . PHE A 1 243 ? -7.627 -1.016 16.980 1.00 96.31 243 PHE A CA 1
ATOM 1952 C C . PHE A 1 243 ? -8.519 -0.817 15.756 1.00 96.31 243 PHE A C 1
ATOM 1954 O O . PHE A 1 243 ? -9.549 -1.478 15.623 1.00 96.31 243 PHE A O 1
ATOM 1961 N N . SER A 1 244 ? -8.077 0.027 14.818 1.00 93.38 244 SER A N 1
ATOM 1962 C CA . SER A 1 244 ? -8.751 0.287 13.549 1.00 93.38 244 SER A CA 1
ATOM 1963 C C . SER A 1 244 ? -10.195 0.746 13.747 1.00 93.38 244 SER A C 1
ATOM 1965 O O . SER A 1 244 ? -11.054 0.418 12.935 1.00 93.38 244 SER A O 1
ATOM 1967 N N . GLU A 1 245 ? -10.492 1.442 14.844 1.00 91.06 245 GLU A N 1
ATOM 1968 C CA . GLU A 1 245 ? -11.813 1.975 15.186 1.00 91.06 245 GLU A CA 1
ATOM 1969 C C . GLU A 1 245 ? -11.939 3.412 14.690 1.00 91.06 245 GLU A C 1
ATOM 1971 O O . GLU A 1 245 ? -11.043 4.218 14.905 1.00 91.06 245 GLU A O 1
ATOM 1976 N N . GLU A 1 246 ? -13.044 3.740 14.025 1.00 87.25 246 GLU A N 1
ATOM 1977 C CA . GLU A 1 246 ? -13.348 5.129 13.674 1.00 87.25 246 GLU A CA 1
ATOM 1978 C C . GLU A 1 246 ? -13.876 5.859 14.911 1.00 87.25 246 GLU A C 1
ATOM 1980 O O . GLU A 1 246 ? -14.657 5.301 15.689 1.00 87.25 246 GLU A O 1
ATOM 1985 N N . VAL A 1 247 ? -13.435 7.100 15.096 1.00 82.69 247 VAL A N 1
ATOM 1986 C CA . VAL A 1 247 ? -13.885 7.979 16.178 1.00 82.69 247 VAL A CA 1
ATOM 1987 C C . VAL A 1 247 ? -14.376 9.288 15.564 1.00 82.69 247 VAL A C 1
ATOM 1989 O O . VAL A 1 247 ? -13.907 9.696 14.504 1.00 82.69 247 VAL A O 1
ATOM 1992 N N . ASP A 1 248 ? -15.339 9.941 16.215 1.00 80.44 248 ASP A N 1
ATOM 1993 C CA . ASP A 1 248 ? -15.840 11.247 15.785 1.00 80.44 248 ASP A CA 1
ATOM 1994 C C . ASP A 1 248 ? -14.687 12.263 15.642 1.00 80.44 248 ASP A C 1
ATOM 1996 O O . ASP A 1 248 ? -13.813 12.372 16.512 1.00 80.44 248 ASP A O 1
ATOM 2000 N N . ALA A 1 249 ? -14.696 13.021 14.545 1.00 75.50 249 ALA A N 1
ATOM 2001 C CA . ALA A 1 249 ? -13.686 14.027 14.241 1.00 75.50 249 ALA A CA 1
ATOM 2002 C C . ALA A 1 249 ? -13.577 15.114 15.329 1.00 75.50 249 ALA A C 1
ATOM 2004 O O . ALA A 1 249 ? -12.485 15.636 15.565 1.00 75.50 249 ALA A O 1
ATOM 2005 N N . GLU A 1 250 ? -14.672 15.464 16.013 1.00 74.75 250 GLU A N 1
ATOM 2006 C CA . GLU A 1 250 ? -14.645 16.423 17.125 1.00 74.75 250 GLU A CA 1
ATOM 2007 C C . GLU A 1 250 ? -13.897 15.872 18.341 1.00 74.75 250 GLU A C 1
ATOM 2009 O O . GLU A 1 250 ? -13.187 16.612 19.023 1.00 74.75 250 GLU A O 1
ATOM 2014 N N . ILE A 1 251 ? -13.996 14.566 18.593 1.00 72.19 251 ILE A N 1
ATOM 2015 C CA . ILE A 1 251 ? -13.278 13.909 19.688 1.00 72.19 251 ILE A CA 1
ATOM 2016 C C . ILE A 1 251 ? -11.777 13.856 19.372 1.00 72.19 251 ILE A C 1
ATOM 2018 O O . ILE A 1 251 ? -10.961 14.111 20.254 1.00 72.19 251 ILE A O 1
ATOM 2022 N N . LEU A 1 252 ? -11.404 13.589 18.116 1.00 72.94 252 LEU A N 1
ATOM 2023 C CA . LEU A 1 252 ? -9.999 13.502 17.698 1.00 72.94 252 LEU A CA 1
ATOM 2024 C C . LEU A 1 252 ? -9.266 14.846 17.727 1.00 72.94 252 LEU A C 1
ATOM 2026 O O . LEU A 1 252 ? -8.093 14.881 18.077 1.00 72.94 252 LEU A O 1
ATOM 2030 N N . LYS A 1 253 ? -9.940 15.958 17.412 1.00 69.81 253 LYS A N 1
ATOM 2031 C CA . LYS A 1 253 ? -9.338 17.306 17.487 1.00 69.81 253 LYS A CA 1
ATOM 2032 C C . LYS A 1 253 ? -8.952 17.725 18.909 1.00 69.81 253 LYS A C 1
ATOM 2034 O O . LYS A 1 253 ? -8.152 18.642 19.067 1.00 69.81 253 LYS A O 1
ATOM 2039 N N . ASN A 1 254 ? -9.549 17.088 19.914 1.00 65.75 254 ASN A N 1
ATOM 2040 C CA . ASN A 1 254 ? -9.377 17.406 21.329 1.00 65.75 254 ASN A CA 1
ATOM 2041 C C . ASN A 1 254 ? -8.527 16.367 22.088 1.00 65.75 254 ASN A C 1
ATOM 2043 O O . ASN A 1 254 ? -8.377 16.498 23.305 1.00 65.75 254 ASN A O 1
ATOM 2047 N N . ALA A 1 255 ? -8.026 15.335 21.399 1.00 61.75 255 ALA A N 1
ATOM 2048 C CA . ALA A 1 255 ? -7.227 14.238 21.954 1.00 61.75 255 ALA A CA 1
ATOM 2049 C C . ALA A 1 255 ? -5.725 14.458 21.733 1.00 61.75 255 ALA A C 1
ATOM 2051 O O . ALA A 1 255 ? -4.951 14.067 22.637 1.00 61.75 255 ALA A O 1
#

Sequence (255 aa):
MDDLCLSKSIRSFSGFVAEGCGVDLYDYQLLPAQAVLESVRLGQGLTFVLNFPRQSGKDELLAHLQAYLMRMSNDKDRTILEVNSNLENHRIALWRLEERLSSNVFTRSRWARLGDTVAIDKCRTTFLPADGVPDGKVAPASLLFIVNDAQDIWPAWFDMEFSHLAARPKLTRLVCGSSWDEQSLLSREIRHARRDEDKDGIQRLFRITALDVGKENQNYANFIDDVVQRYGRENPLVKTQYFSEEVDAEILKNA